Protein AF-A0AAE1KYS2-F1 (afdb_monomer_lite)

InterPro domains:
  IPR001005 SANT/Myb domain [PS50090] (1-42)

pLDDT: mean 70.66, std 23.54, range [29.75, 98.25]

Structure (mmCIF, N/CA/C/O backbone):
data_AF-A0AAE1KYS2-F1
#
_entry.id   AF-A0AAE1KYS2-F1
#
loop_
_atom_site.group_PDB
_atom_site.id
_atom_site.type_symbol
_atom_site.label_atom_id
_atom_site.label_alt_id
_atom_site.label_comp_id
_atom_site.label_asym_id
_atom_site.label_entity_id
_atom_site.label_seq_id
_atom_site.pdbx_PDB_ins_code
_atom_site.Cartn_x
_atom_site.Cartn_y
_atom_site.Cartn_z
_atom_site.occupancy
_atom_site.B_iso_or_equiv
_atom_site.auth_seq_id
_atom_site.auth_comp_id
_atom_site.auth_asym_id
_atom_site.auth_atom_id
_atom_site.pdbx_PDB_model_num
ATOM 1 N N . MET A 1 1 ? 13.650 -32.455 13.745 1.00 35.66 1 MET A N 1
ATOM 2 C CA . MET A 1 1 ? 13.296 -31.699 14.965 1.00 35.66 1 MET A CA 1
ATOM 3 C C . MET A 1 1 ? 13.948 -30.326 14.878 1.00 35.66 1 MET A C 1
ATOM 5 O O . MET A 1 1 ? 15.124 -30.201 15.193 1.00 35.66 1 MET A O 1
ATOM 9 N N . GLY A 1 2 ? 13.242 -29.332 14.337 1.00 41.16 2 GLY A N 1
ATOM 10 C CA . GLY A 1 2 ? 13.738 -27.956 14.265 1.00 41.16 2 GLY A CA 1
ATOM 11 C C . GLY A 1 2 ? 13.349 -27.221 15.540 1.00 41.16 2 GLY A C 1
ATOM 12 O O . GLY A 1 2 ? 12.172 -26.948 15.737 1.00 41.16 2 GLY A O 1
ATOM 13 N N . ARG A 1 3 ? 14.314 -26.947 16.422 1.00 45.22 3 ARG A N 1
ATOM 14 C CA . ARG A 1 3 ? 14.103 -26.034 17.551 1.00 45.22 3 ARG A CA 1
ATOM 15 C C . ARG A 1 3 ? 14.090 -24.616 16.984 1.00 45.22 3 ARG A C 1
ATOM 17 O O . ARG A 1 3 ? 15.092 -24.173 16.429 1.00 45.22 3 ARG A O 1
ATOM 24 N N . SER A 1 4 ? 12.945 -23.951 17.063 1.00 48.16 4 SER A N 1
ATOM 25 C CA . SER A 1 4 ? 12.766 -22.543 16.715 1.00 48.16 4 SER A CA 1
ATOM 26 C C . SER A 1 4 ? 13.748 -21.679 17.509 1.00 48.16 4 SER A C 1
ATOM 28 O O . SER A 1 4 ? 13.846 -21.794 18.729 1.00 48.16 4 SER A O 1
ATOM 30 N N . ASN A 1 5 ? 14.511 -20.852 16.796 1.00 44.19 5 ASN A N 1
ATOM 31 C CA . ASN A 1 5 ? 15.529 -19.972 17.355 1.00 44.19 5 ASN A CA 1
ATOM 32 C C . ASN A 1 5 ? 14.881 -18.947 18.319 1.00 44.19 5 ASN A C 1
ATOM 34 O O . ASN A 1 5 ? 14.066 -18.145 17.857 1.00 44.19 5 ASN A O 1
ATOM 38 N N . PRO A 1 6 ? 15.224 -18.919 19.623 1.00 55.06 6 PRO A N 1
ATOM 39 C CA . PRO A 1 6 ? 14.647 -17.972 20.585 1.00 55.06 6 PRO A CA 1
ATOM 40 C C . PRO A 1 6 ? 15.043 -16.508 20.321 1.00 55.06 6 PRO A C 1
ATOM 42 O O . PRO A 1 6 ? 14.445 -15.601 20.895 1.00 55.06 6 PRO A O 1
ATOM 45 N N . GLN A 1 7 ? 16.015 -16.254 19.436 1.00 54.06 7 GLN A N 1
ATOM 46 C CA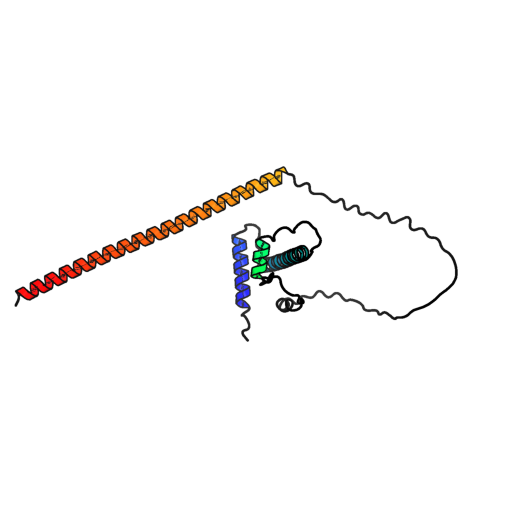 . GLN A 1 7 ? 16.430 -14.894 19.069 1.00 54.06 7 GLN A CA 1
ATOM 47 C C . GLN A 1 7 ? 15.343 -14.136 18.286 1.00 54.06 7 GLN A C 1
ATOM 49 O O . GLN A 1 7 ? 15.101 -12.967 18.564 1.00 54.06 7 GLN A O 1
ATOM 54 N N . GLY A 1 8 ? 14.608 -14.809 17.391 1.00 59.62 8 GLY A N 1
ATOM 55 C CA . GLY A 1 8 ? 13.613 -14.141 16.539 1.00 59.62 8 GLY A CA 1
ATOM 56 C C . GLY A 1 8 ? 12.356 -13.675 17.283 1.00 59.62 8 GLY A C 1
ATOM 57 O O . GLY A 1 8 ? 11.714 -12.709 16.880 1.00 59.62 8 GLY A O 1
ATOM 58 N N . GLN A 1 9 ? 12.006 -14.332 18.395 1.00 65.81 9 GLN A N 1
ATOM 59 C CA . GLN A 1 9 ? 10.864 -13.918 19.216 1.00 65.81 9 GLN A CA 1
ATOM 60 C C . GLN A 1 9 ? 11.178 -12.645 20.009 1.00 65.81 9 GLN A C 1
ATOM 62 O O . GLN A 1 9 ? 10.329 -11.761 20.090 1.00 65.81 9 GLN A O 1
ATOM 67 N N . GLY A 1 10 ? 12.392 -12.528 20.562 1.00 75.12 10 GLY A N 1
ATOM 68 C CA . GLY A 1 10 ? 12.834 -11.324 21.271 1.00 75.12 10 GLY A CA 1
ATOM 69 C C . GLY A 1 10 ? 12.846 -10.093 20.364 1.00 75.12 10 GLY A C 1
ATOM 70 O O . GLY A 1 10 ? 12.242 -9.079 20.704 1.00 75.12 10 GLY A O 1
ATOM 71 N N . GLU A 1 11 ? 13.432 -10.226 19.172 1.00 80.00 11 GLU A N 1
ATOM 72 C CA . GLU A 1 11 ? 13.510 -9.156 18.167 1.00 80.00 11 GLU A CA 1
ATOM 73 C C . GLU A 1 11 ? 12.120 -8.674 17.714 1.00 80.00 11 GLU A C 1
ATOM 75 O O . GLU A 1 11 ? 11.877 -7.471 17.594 1.00 80.00 11 GLU A O 1
ATOM 80 N N . ALA A 1 12 ? 11.163 -9.591 17.527 1.00 84.88 12 ALA A N 1
ATOM 81 C CA . ALA A 1 12 ? 9.790 -9.234 17.175 1.00 84.88 12 ALA A CA 1
ATOM 82 C C . ALA A 1 12 ? 9.094 -8.427 18.286 1.00 84.88 12 ALA A C 1
ATOM 84 O O . ALA A 1 12 ? 8.420 -7.433 18.009 1.00 84.88 12 ALA A O 1
ATOM 85 N N . TRP A 1 13 ? 9.278 -8.817 19.551 1.00 86.56 13 TRP A N 1
ATOM 86 C CA . TRP A 1 13 ? 8.717 -8.078 20.682 1.00 86.56 13 TRP A CA 1
ATOM 87 C C . TRP A 1 13 ? 9.347 -6.694 20.856 1.00 86.56 13 TRP A C 1
ATOM 89 O O . TRP A 1 13 ? 8.639 -5.743 21.190 1.00 86.56 13 TRP A O 1
ATOM 99 N N . GLU A 1 14 ? 10.651 -6.564 20.614 1.00 86.50 14 GLU A N 1
ATOM 100 C CA . GLU A 1 14 ? 11.356 -5.278 20.625 1.00 86.50 14 GLU A CA 1
ATOM 101 C C . GLU A 1 14 ? 10.855 -4.344 19.522 1.00 86.50 14 GLU A C 1
ATOM 103 O O . GLU A 1 14 ? 10.615 -3.160 19.779 1.00 86.50 14 GLU A O 1
ATOM 108 N N . HIS A 1 15 ? 10.610 -4.879 18.324 1.00 86.19 15 HIS A N 1
ATOM 109 C CA . HIS A 1 15 ? 10.005 -4.125 17.231 1.00 86.19 15 HIS A CA 1
ATOM 110 C C . HIS A 1 15 ? 8.592 -3.641 17.594 1.00 86.19 15 HIS A C 1
ATOM 112 O O . HIS A 1 15 ? 8.275 -2.466 17.416 1.00 86.19 15 HIS A O 1
ATOM 118 N N . ILE A 1 16 ? 7.756 -4.512 18.172 1.00 86.81 16 ILE A N 1
ATOM 119 C CA . ILE A 1 16 ? 6.400 -4.150 18.621 1.00 86.81 16 ILE A CA 1
ATOM 120 C C . ILE A 1 16 ? 6.451 -3.066 19.704 1.00 86.81 16 ILE A C 1
ATOM 122 O O . ILE A 1 16 ? 5.725 -2.077 19.618 1.00 86.81 16 ILE A O 1
ATOM 126 N N . ALA A 1 17 ? 7.314 -3.221 20.711 1.00 85.81 17 ALA A N 1
ATOM 127 C CA . ALA A 1 17 ? 7.453 -2.244 21.787 1.00 85.81 17 ALA A CA 1
ATOM 128 C C . ALA A 1 17 ? 7.932 -0.879 21.263 1.00 85.81 17 ALA A C 1
ATOM 130 O O . ALA A 1 17 ? 7.402 0.152 21.679 1.00 85.81 17 ALA A O 1
ATOM 131 N N . SER A 1 18 ? 8.874 -0.872 20.315 1.00 84.94 18 SER A N 1
ATOM 132 C CA . SER A 1 18 ? 9.370 0.352 19.672 1.00 84.94 18 SER A CA 1
ATOM 133 C C . SER A 1 18 ? 8.274 1.045 18.864 1.00 84.94 18 SER A C 1
ATOM 135 O O . SER A 1 18 ? 8.030 2.234 19.049 1.00 84.94 18 SER A O 1
ATOM 137 N N . HIS A 1 19 ? 7.535 0.291 18.050 1.00 85.25 19 HIS A N 1
ATOM 138 C CA . HIS A 1 19 ? 6.438 0.836 17.253 1.00 85.25 19 HIS A CA 1
ATOM 139 C C . HIS A 1 19 ? 5.304 1.404 18.123 1.00 85.25 19 HIS A C 1
ATOM 141 O O . HIS A 1 19 ? 4.758 2.471 17.839 1.00 85.25 19 HIS A O 1
ATOM 147 N N . LEU A 1 20 ? 4.966 0.723 19.223 1.00 83.31 20 LEU A N 1
ATOM 148 C CA . LEU A 1 20 ? 3.984 1.212 20.193 1.00 83.31 20 LEU A CA 1
ATOM 149 C C . LEU A 1 20 ? 4.465 2.471 20.916 1.00 83.31 20 LEU A C 1
ATOM 151 O O . LEU A 1 20 ? 3.650 3.327 21.246 1.00 83.31 20 LEU A O 1
ATOM 155 N N . HIS A 1 21 ? 5.765 2.595 21.168 1.00 82.06 21 HIS A N 1
ATOM 156 C CA . HIS A 1 21 ? 6.322 3.802 21.761 1.00 82.06 21 HIS A CA 1
ATOM 157 C C . HIS A 1 21 ? 6.254 5.001 20.806 1.00 82.06 21 HIS A C 1
ATOM 159 O O . HIS A 1 21 ? 5.929 6.101 21.237 1.00 82.06 21 HIS A O 1
ATOM 165 N N . GLU A 1 22 ? 6.515 4.793 19.515 1.00 79.75 22 GLU A N 1
ATOM 166 C CA . GLU A 1 22 ? 6.378 5.842 18.495 1.00 79.75 22 GLU A CA 1
ATOM 167 C C . GLU A 1 22 ? 4.916 6.257 18.286 1.00 79.75 22 GLU A C 1
ATOM 169 O O . GLU A 1 22 ? 4.622 7.438 18.109 1.00 79.75 22 GLU A O 1
ATOM 174 N N . SER A 1 23 ? 3.996 5.291 18.334 1.00 78.62 23 SER A N 1
ATOM 175 C CA . SER A 1 23 ? 2.572 5.516 18.058 1.00 78.62 23 SER A CA 1
ATOM 176 C C . SER A 1 23 ? 1.808 6.143 19.229 1.00 78.62 23 SER A C 1
ATOM 178 O O . SER A 1 23 ? 0.739 6.715 19.024 1.00 78.62 23 SER A O 1
ATOM 180 N N . TYR A 1 24 ? 2.322 6.041 20.459 1.00 74.62 24 TYR A N 1
ATOM 181 C CA . TYR A 1 24 ? 1.658 6.546 21.660 1.00 74.62 24 TYR A CA 1
ATOM 182 C C . TYR A 1 24 ? 2.632 7.362 22.514 1.00 74.62 24 TYR A C 1
ATOM 184 O O . TYR A 1 24 ? 3.607 6.837 23.043 1.00 74.62 24 TYR A O 1
ATOM 192 N N . SER A 1 25 ? 2.318 8.641 22.735 1.00 64.69 25 SER A N 1
ATOM 193 C CA . SER A 1 25 ? 3.120 9.550 23.571 1.00 64.69 25 SER A CA 1
ATOM 194 C C . SER A 1 25 ? 3.106 9.209 25.071 1.00 64.69 25 SER A C 1
ATOM 196 O O . SER A 1 25 ? 3.862 9.798 25.845 1.00 64.69 25 SER A O 1
ATOM 198 N N . ASP A 1 26 ? 2.257 8.269 25.494 1.00 60.28 26 ASP A N 1
ATOM 199 C CA . ASP A 1 26 ? 2.066 7.881 26.892 1.00 60.28 26 ASP A CA 1
ATOM 200 C C . ASP A 1 26 ? 3.065 6.807 27.339 1.00 60.28 26 ASP A C 1
ATOM 202 O O . ASP A 1 26 ? 2.799 5.602 27.300 1.00 60.28 26 ASP A O 1
ATOM 206 N N . GLY A 1 27 ? 4.206 7.283 27.840 1.00 63.31 27 GLY A N 1
ATOM 207 C CA . GLY A 1 27 ? 5.154 6.506 28.638 1.00 63.31 27 GLY A CA 1
ATOM 208 C C . GLY A 1 27 ? 5.981 5.476 27.858 1.00 63.31 27 GLY A C 1
ATOM 209 O O . GLY A 1 27 ? 5.600 4.955 26.813 1.00 63.31 27 GLY A O 1
ATOM 210 N N . LYS A 1 28 ? 7.168 5.153 28.384 1.00 70.44 28 LYS A N 1
ATOM 211 C CA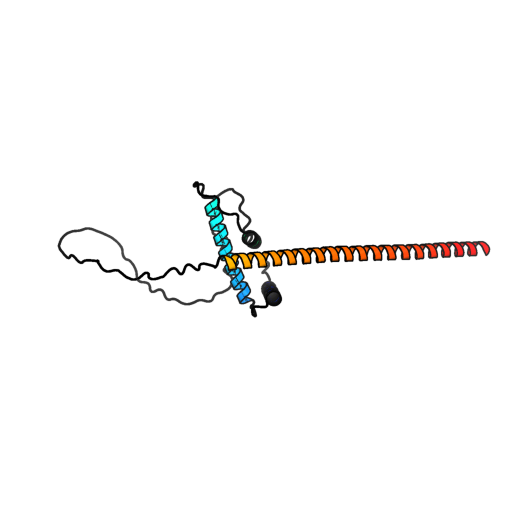 . LYS A 1 28 ? 8.009 4.087 27.821 1.00 70.44 28 LYS A CA 1
ATOM 212 C C . LYS A 1 28 ? 7.395 2.729 28.162 1.00 70.44 28 LYS A C 1
ATOM 214 O O . LYS A 1 28 ? 7.559 2.252 29.282 1.00 70.44 28 LYS A O 1
ATOM 219 N N . ARG A 1 29 ? 6.698 2.110 27.208 1.00 80.00 29 ARG A N 1
ATOM 220 C CA . ARG A 1 29 ? 6.224 0.724 27.329 1.00 80.00 29 ARG A CA 1
ATOM 221 C C . ARG A 1 29 ? 7.393 -0.222 27.095 1.00 80.00 29 ARG A C 1
ATOM 223 O O . ARG A 1 29 ? 8.063 -0.135 26.070 1.00 80.00 29 ARG A O 1
ATOM 230 N N . THR A 1 30 ? 7.658 -1.112 28.045 1.00 85.88 30 THR A N 1
ATOM 231 C CA . THR A 1 30 ? 8.707 -2.121 27.876 1.00 85.88 30 THR A CA 1
ATOM 232 C C . THR A 1 30 ? 8.166 -3.349 27.143 1.00 85.88 30 THR A C 1
ATOM 234 O O . THR A 1 30 ? 6.957 -3.591 27.096 1.00 85.88 30 THR A O 1
ATOM 237 N N . VAL A 1 31 ? 9.066 -4.178 26.606 1.00 85.44 31 VAL A N 1
ATOM 238 C CA . VAL A 1 31 ? 8.718 -5.482 26.012 1.00 85.44 31 VAL A CA 1
ATOM 239 C C . VAL A 1 31 ? 7.892 -6.341 26.977 1.00 85.44 31 VAL A C 1
ATOM 241 O O . VAL A 1 31 ? 6.901 -6.949 26.575 1.00 85.44 31 VAL A O 1
ATOM 244 N N . LYS A 1 32 ? 8.244 -6.335 28.270 1.00 85.88 32 LYS A N 1
ATOM 245 C CA . LYS A 1 32 ? 7.519 -7.084 29.306 1.00 85.88 32 LYS A CA 1
ATOM 246 C C . LYS A 1 32 ? 6.078 -6.607 29.463 1.00 85.88 32 LYS A C 1
ATOM 248 O O . LYS A 1 32 ? 5.179 -7.428 29.628 1.00 85.88 32 LYS A O 1
ATOM 253 N N . ASP A 1 33 ? 5.846 -5.300 29.375 1.00 85.06 33 ASP A N 1
ATOM 254 C CA . ASP A 1 33 ? 4.497 -4.735 29.456 1.00 85.06 33 ASP A CA 1
ATOM 255 C C . ASP A 1 33 ? 3.658 -5.138 28.241 1.00 85.06 33 ASP A C 1
ATOM 257 O O . ASP A 1 33 ? 2.485 -5.486 28.386 1.00 85.06 33 ASP A O 1
ATOM 261 N N . CYS A 1 34 ? 4.272 -5.158 27.054 1.00 86.00 34 CYS A N 1
ATOM 262 C CA . CYS A 1 34 ? 3.621 -5.589 25.819 1.00 86.00 34 CYS A CA 1
ATOM 263 C C . CYS A 1 34 ? 3.221 -7.068 25.888 1.00 86.00 34 CYS A C 1
ATOM 265 O O . CYS A 1 34 ? 2.072 -7.407 25.607 1.00 86.00 34 CYS A O 1
ATOM 267 N N . GLN A 1 35 ? 4.128 -7.934 26.347 1.00 88.44 35 GLN A N 1
ATOM 268 C CA . GLN A 1 35 ? 3.854 -9.360 26.538 1.00 88.44 35 GLN A CA 1
ATOM 269 C C . GLN A 1 35 ? 2.744 -9.596 27.566 1.00 88.44 35 GLN A C 1
ATOM 271 O O . GLN A 1 35 ? 1.801 -10.342 27.304 1.00 88.44 35 GLN A O 1
ATOM 276 N N . LYS A 1 36 ? 2.807 -8.918 28.717 1.00 89.38 36 LYS A N 1
ATOM 277 C CA . LYS A 1 36 ? 1.774 -9.019 29.754 1.00 89.38 36 LYS A CA 1
ATOM 278 C C . LYS A 1 36 ? 0.413 -8.563 29.234 1.00 89.38 36 LYS A C 1
ATOM 280 O O . LYS A 1 36 ? -0.599 -9.211 29.490 1.00 89.38 36 LYS A O 1
ATOM 285 N N . ARG A 1 37 ? 0.377 -7.458 28.484 1.00 89.62 37 ARG A N 1
ATOM 286 C CA . ARG A 1 37 ? -0.865 -6.949 27.898 1.00 89.62 37 ARG A CA 1
ATOM 287 C C . ARG A 1 37 ? -1.430 -7.917 26.867 1.00 89.62 37 ARG A C 1
ATOM 289 O O . ARG A 1 37 ? -2.634 -8.152 26.884 1.00 89.62 37 ARG A O 1
ATOM 296 N N . TRP A 1 38 ? -0.577 -8.497 26.027 1.00 90.88 38 TRP A N 1
ATOM 297 C CA . TRP A 1 38 ? -0.976 -9.528 25.074 1.00 90.88 38 TRP A CA 1
ATOM 298 C C . TRP A 1 38 ? -1.604 -10.734 25.780 1.00 90.88 38 TRP A C 1
ATOM 300 O O . TRP A 1 38 ? -2.702 -11.141 25.415 1.00 90.88 38 TRP A O 1
ATOM 310 N N . GLN A 1 39 ? -0.999 -11.223 26.865 1.00 87.94 39 GLN A N 1
ATOM 311 C CA . GLN A 1 39 ? -1.568 -12.312 27.670 1.00 87.94 39 GLN A CA 1
ATOM 312 C C . GLN A 1 39 ? -2.946 -11.968 28.254 1.00 87.94 39 GLN A C 1
ATOM 314 O O . GLN A 1 39 ? -3.848 -12.810 28.248 1.00 87.94 39 GLN A O 1
ATOM 319 N N . SER A 1 40 ? -3.140 -10.736 28.736 1.00 89.12 40 SER A N 1
ATOM 320 C CA . SER A 1 40 ? -4.459 -10.276 29.190 1.00 89.12 40 SER A CA 1
ATOM 321 C C . SER A 1 40 ? -5.476 -10.265 28.047 1.00 89.12 40 SER A C 1
ATOM 323 O O . SER A 1 40 ? -6.561 -10.815 28.203 1.00 89.12 40 SER A O 1
ATOM 325 N N . VAL A 1 41 ? -5.113 -9.720 26.880 1.00 88.62 41 VAL A N 1
ATOM 326 C CA . VAL A 1 41 ? -5.987 -9.684 25.693 1.00 88.62 41 VAL A CA 1
ATOM 327 C C . VAL A 1 41 ? -6.374 -11.093 25.250 1.00 88.62 41 VAL A C 1
ATOM 329 O O . VAL A 1 41 ? -7.554 -11.354 25.024 1.00 88.62 41 VAL A O 1
ATOM 332 N N . GLN A 1 42 ? -5.418 -12.023 25.193 1.00 87.25 42 GLN A N 1
ATOM 333 C CA . GLN A 1 42 ? -5.690 -13.426 24.879 1.00 87.25 42 GLN A CA 1
ATOM 334 C C . GLN A 1 42 ? -6.673 -14.045 25.883 1.00 87.25 42 GLN A C 1
ATOM 336 O O . GLN A 1 42 ? -7.622 -14.717 25.484 1.00 87.25 42 GLN A O 1
ATOM 341 N N . SER A 1 43 ? -6.455 -13.826 27.182 1.00 85.19 43 SER A N 1
ATOM 342 C CA . SER A 1 43 ? -7.283 -14.408 28.248 1.00 85.19 43 SER A CA 1
ATOM 343 C C . SER A 1 43 ? -8.715 -13.874 28.210 1.00 85.19 43 SER A C 1
ATOM 345 O O . SER A 1 43 ? -9.670 -14.652 28.245 1.00 85.19 43 SER A O 1
ATOM 347 N N . ASP A 1 44 ? -8.863 -12.559 28.066 1.00 85.12 44 ASP A N 1
ATOM 348 C CA . ASP A 1 44 ? -10.164 -11.901 27.997 1.00 85.12 44 ASP A CA 1
ATOM 349 C C . ASP A 1 44 ? -10.938 -12.331 26.745 1.00 85.12 44 ASP A C 1
ATOM 351 O O . ASP A 1 44 ? -12.128 -12.644 26.823 1.00 85.12 44 ASP A O 1
ATOM 355 N N . THR A 1 45 ? -10.253 -12.416 25.601 1.00 85.19 45 THR A N 1
ATOM 356 C CA . THR A 1 45 ? -10.848 -12.858 24.332 1.00 85.19 45 THR A CA 1
ATOM 357 C C . THR A 1 45 ? -11.317 -14.306 24.422 1.00 85.19 45 THR A C 1
ATOM 359 O O . THR A 1 45 ? -12.459 -14.613 24.086 1.00 85.19 45 THR A O 1
ATOM 362 N N . LYS A 1 46 ? -10.488 -15.208 24.965 1.00 85.56 46 LYS A N 1
ATOM 363 C CA . LYS A 1 46 ? -10.878 -16.609 25.198 1.00 85.56 46 LYS A CA 1
ATOM 364 C C . LYS A 1 46 ? -12.122 -16.710 26.080 1.00 85.56 46 LYS A C 1
ATOM 366 O O . LYS A 1 46 ? -13.016 -17.500 25.781 1.00 85.56 46 LYS A O 1
ATOM 371 N N . ALA A 1 47 ? -12.211 -15.896 27.133 1.00 82.56 47 ALA A N 1
ATOM 372 C CA . ALA A 1 47 ? -13.382 -15.860 28.004 1.00 82.56 47 ALA A CA 1
ATOM 373 C C . ALA A 1 47 ? -14.638 -15.346 27.276 1.00 82.56 47 ALA A C 1
ATOM 375 O O . ALA A 1 47 ? -15.722 -15.905 27.464 1.00 82.56 47 ALA A O 1
ATOM 376 N N . ARG A 1 48 ? -14.512 -14.316 26.426 1.00 83.44 48 ARG A N 1
ATOM 377 C CA . ARG A 1 48 ? -15.620 -13.806 25.597 1.00 83.44 48 ARG A CA 1
ATOM 378 C C . ARG A 1 48 ? -16.092 -14.842 24.579 1.00 83.44 48 ARG A C 1
ATOM 380 O O . ARG A 1 48 ? -17.286 -15.122 24.526 1.00 83.44 48 ARG A O 1
ATOM 387 N N . ILE A 1 49 ? -15.171 -15.495 23.873 1.00 83.31 49 ILE A N 1
ATOM 388 C CA . ILE A 1 49 ? -15.486 -16.576 22.928 1.00 83.31 49 ILE A CA 1
ATOM 389 C C . ILE A 1 49 ? -16.161 -17.750 23.642 1.00 83.31 49 ILE A C 1
ATOM 391 O O . ILE A 1 49 ? -17.144 -18.285 23.139 1.00 83.31 49 ILE A O 1
ATOM 395 N N . ALA A 1 50 ? -15.685 -18.150 24.824 1.00 81.38 50 ALA A N 1
ATOM 396 C CA . ALA A 1 50 ? -16.312 -19.222 25.596 1.00 81.38 50 ALA A CA 1
ATOM 397 C C . ALA A 1 50 ? -17.759 -18.876 25.988 1.00 81.38 50 ALA A C 1
ATOM 399 O O . ALA A 1 50 ? -18.654 -19.705 25.819 1.00 81.38 50 ALA A O 1
ATOM 400 N N . LYS A 1 51 ? -18.006 -17.638 26.440 1.00 80.12 51 LYS A N 1
ATOM 401 C CA . LYS A 1 51 ? -19.361 -17.139 26.730 1.00 80.12 51 LYS A CA 1
ATOM 402 C C . LYS A 1 51 ? -20.239 -17.116 25.482 1.00 80.12 51 LYS A C 1
ATOM 404 O O . LYS A 1 51 ? -21.379 -17.564 25.549 1.00 80.12 51 LYS A O 1
ATOM 409 N N . TYR A 1 52 ? -19.705 -16.651 24.353 1.00 80.75 52 TYR A N 1
ATOM 410 C CA . TYR A 1 52 ? -20.406 -16.657 23.071 1.00 80.75 52 TYR A CA 1
ATOM 411 C C . TYR A 1 52 ? -20.779 -18.087 22.653 1.00 80.75 52 TYR A C 1
ATOM 413 O O . TYR A 1 52 ? -21.948 -18.374 22.408 1.00 80.75 52 TYR A O 1
ATOM 421 N N . LYS A 1 53 ? -19.827 -19.030 22.690 1.00 78.75 53 LYS A N 1
ATOM 422 C CA . LYS A 1 53 ? -20.070 -20.454 22.400 1.00 78.75 53 LYS A CA 1
ATOM 423 C C . LYS A 1 53 ? -21.123 -21.059 23.332 1.00 78.75 53 LYS A C 1
ATOM 425 O O . LYS A 1 53 ? -21.982 -21.808 22.874 1.00 78.75 53 LYS A O 1
ATOM 430 N N . GLN A 1 54 ? 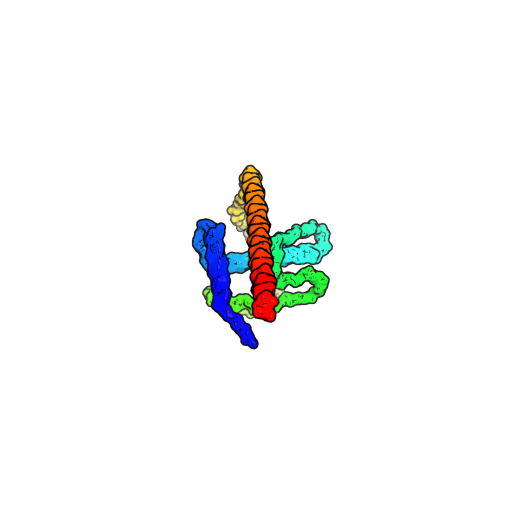-21.086 -20.731 24.623 1.00 75.56 54 GLN A N 1
ATOM 431 C CA . GLN A 1 54 ? -22.082 -21.185 25.594 1.00 75.56 54 GLN A CA 1
ATOM 432 C C . GLN A 1 54 ? -23.474 -20.612 25.294 1.00 75.56 54 GLN A C 1
ATOM 434 O O . GLN A 1 54 ? -24.456 -21.348 25.364 1.00 75.56 54 GLN A O 1
ATOM 439 N N . ALA A 1 55 ? -23.561 -19.330 24.932 1.00 72.69 55 ALA A N 1
ATOM 440 C CA . ALA A 1 55 ? -24.818 -18.679 24.579 1.00 72.69 55 ALA A CA 1
ATOM 441 C C . ALA A 1 55 ? -25.415 -19.250 23.283 1.00 72.69 55 ALA A C 1
ATOM 443 O O . ALA A 1 55 ? -26.609 -19.521 23.238 1.00 72.69 55 ALA A O 1
ATOM 444 N N . VAL A 1 56 ? -24.587 -19.508 22.265 1.00 72.19 56 VAL A N 1
ATOM 445 C CA . VAL A 1 56 ? -25.012 -20.133 21.000 1.00 72.19 56 VAL A CA 1
ATOM 446 C C . VAL A 1 56 ? -25.446 -21.589 21.204 1.00 72.19 56 VAL A C 1
ATOM 448 O O . VAL A 1 56 ? -26.429 -22.030 20.616 1.00 72.19 56 VAL A O 1
ATOM 451 N N . LYS A 1 57 ? -24.745 -22.347 22.059 1.00 71.81 57 LYS A N 1
ATOM 452 C CA . LYS A 1 57 ? -25.089 -23.746 22.372 1.00 71.81 57 LYS A CA 1
ATOM 453 C C . LYS A 1 57 ? -26.326 -23.868 23.273 1.00 71.81 57 LYS A C 1
ATOM 455 O O . LYS A 1 57 ? -26.959 -24.923 23.307 1.00 71.81 57 LYS A O 1
ATOM 460 N N . GLY A 1 58 ? -26.682 -22.815 24.005 1.00 67.75 58 GLY A N 1
ATOM 461 C CA . GLY A 1 58 ? -27.882 -22.766 24.830 1.00 67.75 58 GLY A CA 1
ATOM 462 C C . GLY A 1 58 ? -29.145 -22.622 23.983 1.00 67.75 58 GLY A C 1
ATOM 463 O O . GLY A 1 58 ? -29.616 -21.517 23.754 1.00 67.75 58 GLY A O 1
ATOM 464 N N . THR A 1 59 ? -29.768 -23.731 23.583 1.00 66.12 59 THR A N 1
ATOM 465 C CA . THR A 1 59 ? -31.060 -23.763 22.858 1.00 66.12 59 THR A CA 1
ATOM 466 C C . THR A 1 59 ? -32.274 -23.374 23.721 1.00 66.12 59 THR A C 1
ATOM 468 O O . THR A 1 59 ? -33.401 -23.789 23.457 1.00 66.12 59 THR A O 1
ATOM 471 N N . GLY A 1 60 ? -32.070 -22.607 24.791 1.00 59.09 60 GLY A N 1
ATOM 472 C CA . GLY A 1 60 ? -33.090 -22.280 25.780 1.00 59.09 60 GLY A CA 1
ATOM 473 C C . GLY A 1 60 ? -33.641 -20.872 25.611 1.00 59.09 60 GLY A C 1
ATOM 474 O O . GLY A 1 60 ? -33.359 -20.050 26.466 1.00 59.09 60 GLY A O 1
ATOM 475 N N . GLY A 1 61 ? -34.386 -20.597 24.531 1.00 61.56 61 GLY A N 1
ATOM 476 C CA . GLY A 1 61 ? -35.341 -19.475 24.382 1.00 61.56 61 GLY A CA 1
ATOM 477 C C . GLY A 1 61 ? -34.903 -18.045 24.753 1.00 61.56 61 GLY A C 1
ATOM 478 O O . GLY A 1 61 ? -35.750 -17.156 24.807 1.00 61.56 61 GLY A O 1
ATOM 479 N N . GLY A 1 62 ? -33.627 -17.817 25.050 1.00 62.19 62 GLY A N 1
ATOM 480 C CA . GLY A 1 62 ? -33.086 -16.535 25.473 1.00 62.19 62 GLY A CA 1
ATOM 481 C C . GLY A 1 62 ? -32.817 -15.612 24.286 1.00 62.19 62 GLY A C 1
ATOM 482 O O . GLY A 1 62 ? -32.768 -16.068 23.141 1.00 62.19 62 GLY A O 1
ATOM 483 N N . PRO A 1 63 ? -32.640 -14.305 24.539 1.00 60.56 63 PRO A N 1
ATOM 484 C CA . PRO A 1 63 ? -32.261 -13.363 23.495 1.00 60.56 63 PRO A CA 1
ATOM 485 C C . PRO A 1 63 ? -30.937 -13.790 22.847 1.00 60.56 63 PRO A C 1
ATOM 487 O O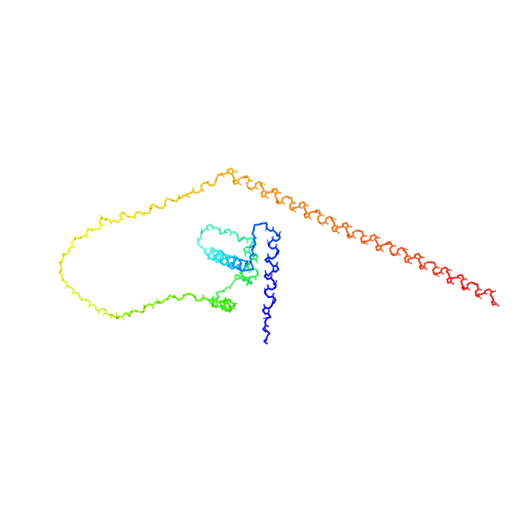 . PRO A 1 63 ? -30.022 -14.252 23.531 1.00 60.56 63 PRO A O 1
ATOM 490 N N . ALA A 1 64 ? -30.852 -13.642 21.522 1.00 61.47 64 ALA A N 1
ATOM 491 C CA . ALA A 1 64 ? -29.653 -13.965 20.757 1.00 61.47 64 ALA A CA 1
ATOM 492 C C . ALA A 1 64 ? -28.431 -13.227 21.329 1.00 61.47 64 ALA A C 1
ATOM 494 O O . ALA A 1 64 ? -28.509 -12.039 21.653 1.00 61.47 64 ALA A O 1
ATOM 495 N N . SER A 1 65 ? -27.308 -13.938 21.468 1.00 63.91 65 SER A N 1
ATOM 496 C CA . SER A 1 65 ? -26.059 -13.327 21.924 1.00 63.91 65 SER A CA 1
ATOM 497 C C . SER A 1 65 ? -25.585 -12.290 20.898 1.00 63.91 65 SER A C 1
ATOM 499 O O . SER A 1 65 ? -25.699 -12.561 19.697 1.00 63.91 65 SER A O 1
ATOM 501 N N . PRO A 1 66 ? -25.059 -11.127 21.329 1.00 66.81 66 PRO A N 1
ATOM 502 C CA . PRO A 1 66 ? -24.427 -10.178 20.421 1.00 66.81 66 PRO A CA 1
ATOM 503 C C . PRO A 1 66 ? -23.337 -10.863 19.581 1.00 66.81 66 PRO A C 1
ATOM 505 O O . PRO A 1 66 ? -22.697 -11.799 20.075 1.00 66.81 66 PRO A O 1
ATOM 508 N N . PRO A 1 67 ? -23.121 -10.423 18.328 1.00 70.81 67 PRO A N 1
ATOM 509 C CA . PRO A 1 67 ? -22.009 -10.913 17.521 1.00 70.81 67 PRO A CA 1
ATOM 510 C C . PRO A 1 67 ? -20.674 -10.660 18.237 1.00 70.81 67 PRO A C 1
ATOM 512 O O . PRO A 1 67 ? -20.562 -9.735 19.048 1.00 70.81 67 PRO A O 1
ATOM 515 N N . LEU A 1 68 ? -19.687 -11.517 17.964 1.00 75.44 68 LEU A N 1
ATOM 516 C CA . LEU A 1 68 ? -18.332 -11.348 18.480 1.00 75.44 68 LEU A CA 1
ATOM 517 C C . LEU A 1 68 ? -17.748 -10.027 17.943 1.00 75.44 68 LEU A C 1
ATOM 519 O O . LEU A 1 68 ? -18.085 -9.607 16.838 1.00 75.44 68 LEU A O 1
ATOM 523 N N . ASP A 1 69 ? -16.915 -9.355 18.735 1.00 81.19 69 ASP A N 1
ATOM 524 C CA . ASP A 1 69 ? -16.256 -8.117 18.305 1.00 81.19 69 ASP A CA 1
ATOM 525 C C . ASP A 1 69 ? -15.174 -8.420 17.251 1.00 81.19 69 ASP A C 1
ATOM 527 O O . ASP A 1 69 ? -14.517 -9.459 17.324 1.00 81.19 69 ASP A O 1
ATOM 531 N N . GLU A 1 70 ? -14.930 -7.506 16.307 1.00 82.81 70 GLU A N 1
ATOM 532 C CA . GLU A 1 70 ? -13.945 -7.698 15.222 1.00 82.81 70 GLU A CA 1
ATOM 533 C C . GLU A 1 70 ? -12.533 -7.958 15.781 1.00 82.81 70 GLU A C 1
ATOM 535 O O . GLU A 1 70 ? -11.754 -8.746 15.241 1.00 82.81 70 GLU A O 1
ATOM 540 N N . LEU A 1 71 ? -12.211 -7.327 16.916 1.00 81.56 71 LEU A N 1
ATOM 541 C CA . LEU A 1 71 ? -10.953 -7.545 17.628 1.00 81.56 71 LEU A CA 1
ATOM 542 C C . LEU A 1 71 ? -10.851 -8.965 18.201 1.00 81.56 71 LEU A C 1
ATOM 544 O O . LEU A 1 71 ? -9.767 -9.550 18.207 1.00 81.56 71 LEU A O 1
ATOM 548 N N . ASP A 1 72 ? -11.962 -9.516 18.685 1.00 81.75 72 ASP A N 1
ATOM 549 C CA . ASP A 1 72 ? -12.001 -10.865 19.242 1.00 81.75 72 ASP A CA 1
ATOM 550 C C . ASP A 1 72 ? -11.849 -11.920 18.146 1.00 81.75 72 ASP A C 1
ATOM 552 O O . ASP A 1 72 ? -11.176 -12.926 18.366 1.00 81.75 72 ASP A O 1
ATOM 556 N N . GLU A 1 73 ? -12.429 -11.678 16.966 1.00 83.81 73 GLU A N 1
ATOM 557 C CA . GLU A 1 73 ? -12.266 -12.534 15.787 1.00 83.81 73 GLU A CA 1
ATOM 558 C C . GLU A 1 73 ? -10.813 -12.538 15.303 1.00 83.81 73 GLU A C 1
ATOM 560 O O . GLU A 1 73 ? -10.232 -13.603 15.100 1.00 83.81 73 GLU A O 1
ATOM 565 N N . LEU A 1 74 ? -10.183 -11.363 15.213 1.00 84.88 74 LEU A N 1
ATOM 566 C CA . LEU A 1 74 ? -8.774 -11.246 14.835 1.00 84.88 74 LEU A CA 1
ATOM 567 C C . LEU A 1 74 ? -7.850 -11.949 15.836 1.00 84.88 74 LEU A C 1
ATOM 569 O O . LEU A 1 74 ? -6.914 -12.648 15.454 1.00 84.88 74 LEU A O 1
ATOM 573 N N . VAL A 1 75 ? -8.090 -11.770 17.137 1.00 85.00 75 VAL A N 1
ATOM 574 C CA . VAL A 1 75 ? -7.300 -12.456 18.166 1.00 85.00 75 VAL A CA 1
ATOM 575 C C . VAL A 1 75 ? -7.554 -13.963 18.119 1.00 85.00 75 VAL A C 1
ATOM 577 O O . VAL A 1 75 ? -6.614 -14.723 18.317 1.00 85.00 75 VAL A O 1
ATOM 580 N N . ALA A 1 76 ? -8.773 -14.421 17.827 1.00 82.50 76 ALA A N 1
ATOM 581 C CA . ALA A 1 76 ? -9.062 -15.842 17.642 1.00 82.50 76 ALA A CA 1
ATOM 582 C C . ALA A 1 76 ? -8.262 -16.446 16.477 1.00 82.50 76 ALA A C 1
ATOM 584 O O . ALA A 1 76 ? -7.662 -17.504 16.657 1.00 82.50 76 ALA A O 1
ATOM 585 N N . ASP A 1 77 ? -8.208 -15.749 15.341 1.00 84.56 77 ASP A N 1
ATOM 586 C CA . ASP A 1 77 ? -7.452 -16.138 14.143 1.00 84.56 77 ASP A CA 1
ATOM 587 C C . ASP A 1 77 ? -5.942 -16.225 14.427 1.00 84.56 77 ASP A C 1
ATOM 589 O O . ASP A 1 77 ? -5.302 -17.246 14.186 1.00 84.56 77 ASP A O 1
ATOM 593 N N . ILE A 1 78 ? -5.372 -15.213 15.097 1.00 84.94 78 ILE A N 1
ATOM 594 C CA . ILE A 1 78 ? -3.957 -15.225 15.522 1.00 84.94 78 ILE A CA 1
ATOM 595 C C . ILE A 1 78 ? -3.642 -16.425 16.434 1.00 84.94 78 ILE A C 1
ATOM 597 O O . ILE A 1 78 ? -2.511 -16.916 16.461 1.00 84.94 78 ILE A O 1
ATOM 601 N N . LEU A 1 79 ? -4.622 -16.885 17.216 1.00 82.19 79 LEU A N 1
ATOM 602 C CA . LEU A 1 79 ? -4.472 -18.012 18.135 1.00 82.19 79 LEU A CA 1
ATOM 603 C C . LEU A 1 79 ? -4.807 -19.371 17.509 1.00 82.19 79 LEU A C 1
ATOM 605 O O . LEU A 1 79 ? -4.680 -20.374 18.215 1.00 82.19 79 LEU A O 1
ATOM 609 N N . GLY A 1 80 ? -5.228 -19.426 16.243 1.00 78.81 80 GLY A N 1
ATOM 610 C CA . GLY A 1 80 ? -5.654 -20.670 15.603 1.00 78.81 80 GLY A CA 1
ATOM 611 C C . GLY A 1 80 ? -6.932 -21.253 16.222 1.00 78.81 80 GLY A C 1
ATOM 612 O O . GLY A 1 80 ? -7.070 -22.471 16.344 1.00 78.81 80 GLY A O 1
ATOM 613 N N . MET A 1 81 ? -7.828 -20.403 16.741 1.00 74.00 81 MET A N 1
ATOM 614 C CA . MET A 1 81 ? -9.087 -20.818 17.384 1.00 74.00 81 MET A CA 1
ATOM 615 C C . MET A 1 81 ? 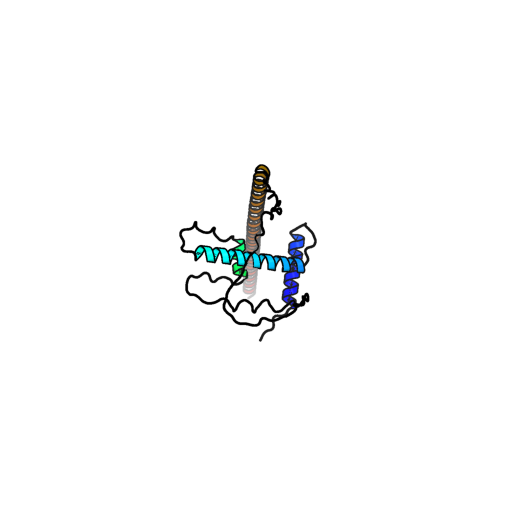-10.234 -21.057 16.386 1.00 74.00 81 MET A C 1
ATOM 617 O O . MET A 1 81 ? -11.370 -21.334 16.793 1.00 74.00 81 MET A O 1
ATOM 621 N N . ASP A 1 82 ? -9.932 -20.976 15.096 1.00 56.41 82 ASP A N 1
ATOM 622 C CA . ASP A 1 82 ? -10.744 -21.239 13.913 1.00 56.41 82 ASP A CA 1
ATOM 623 C C . ASP A 1 82 ? -11.097 -22.729 13.792 1.00 56.41 82 ASP A C 1
ATOM 625 O O . ASP A 1 82 ? -10.688 -23.452 12.898 1.00 56.41 82 ASP A O 1
ATOM 629 N N . ASN A 1 83 ? -11.929 -23.177 14.731 1.00 47.72 83 ASN A N 1
ATOM 630 C CA . ASN A 1 83 ? -12.889 -24.259 14.556 1.00 47.72 83 ASN A CA 1
ATOM 631 C C . ASN A 1 83 ? -14.146 -23.908 15.363 1.00 47.72 83 ASN A C 1
ATOM 633 O O . ASN A 1 83 ? -14.352 -24.322 16.509 1.00 47.72 83 ASN A O 1
ATOM 637 N N . VAL A 1 84 ? -14.998 -23.088 14.748 1.00 42.62 84 VAL A N 1
ATOM 638 C CA . VAL A 1 84 ? -16.442 -23.088 15.014 1.00 42.62 84 VAL A CA 1
ATOM 639 C C . VAL A 1 84 ? -17.138 -23.503 13.727 1.00 42.62 84 VAL A C 1
ATOM 641 O O . VAL A 1 84 ? -17.974 -22.796 13.178 1.00 42.62 84 VAL A O 1
ATOM 644 N N . THR A 1 85 ? -16.759 -24.671 13.217 1.00 36.44 85 THR A N 1
ATOM 645 C CA . THR A 1 85 ? -17.657 -25.442 12.368 1.00 36.44 85 THR A CA 1
ATOM 646 C C . THR A 1 85 ? -18.399 -26.404 13.280 1.00 36.44 85 THR A C 1
ATOM 648 O O . THR A 1 85 ? -17.814 -27.146 14.066 1.00 36.44 85 THR A O 1
ATOM 651 N N . PHE A 1 86 ? -19.717 -26.289 13.233 1.00 43.81 86 PHE A N 1
ATOM 652 C CA . PHE A 1 86 ? -20.676 -27.178 13.857 1.00 43.81 86 PHE A CA 1
ATOM 653 C C . PHE A 1 86 ? -20.458 -28.609 13.349 1.00 43.81 86 PHE A C 1
ATOM 655 O O . PHE A 1 86 ? -20.851 -28.911 12.233 1.00 43.81 86 PHE A O 1
ATOM 662 N N . GLU A 1 87 ? -19.830 -29.462 14.156 1.00 36.97 87 GLU A N 1
ATOM 663 C CA . GLU A 1 87 ? -20.178 -30.877 14.327 1.00 36.97 87 GLU A CA 1
ATOM 664 C C . GLU A 1 87 ? -19.295 -31.507 15.408 1.00 36.97 87 GLU A C 1
ATOM 666 O O . GLU A 1 87 ? -18.082 -31.343 15.397 1.00 36.97 87 GLU A O 1
ATOM 671 N N . GLY A 1 88 ? -19.915 -32.264 16.313 1.00 30.19 88 GLY A N 1
ATOM 672 C CA . GLY A 1 88 ? -19.213 -33.264 17.115 1.00 30.19 88 GLY A CA 1
ATOM 673 C C . GLY A 1 88 ? -18.451 -32.740 18.332 1.00 30.19 88 GLY A C 1
ATOM 674 O O . GLY A 1 88 ? -17.595 -31.871 18.265 1.00 30.19 88 GLY A O 1
ATOM 675 N N . CYS A 1 89 ? -18.783 -33.310 19.483 1.00 36.59 89 CYS A N 1
ATOM 676 C CA . CYS A 1 89 ? -17.958 -33.311 20.684 1.00 36.59 89 CYS A CA 1
ATOM 677 C C . CYS A 1 89 ? -16.517 -33.725 20.342 1.00 36.59 89 CYS A C 1
ATOM 679 O O . CYS A 1 89 ? -16.362 -34.665 19.577 1.00 36.59 89 CYS A O 1
ATOM 681 N N . ASP A 1 90 ? -15.507 -33.069 20.919 1.00 33.38 90 ASP A N 1
ATOM 682 C CA . ASP A 1 90 ? -14.511 -33.778 21.722 1.00 33.38 90 ASP A CA 1
ATOM 683 C C . ASP A 1 90 ? -13.664 -32.829 22.575 1.00 33.38 90 ASP A C 1
ATOM 685 O O . ASP A 1 90 ? -13.488 -31.637 22.327 1.00 33.38 90 ASP A O 1
ATOM 689 N N . THR A 1 91 ? -13.267 -33.408 23.690 1.00 38.69 91 THR A N 1
ATOM 690 C CA . THR A 1 91 ? -12.740 -32.842 24.917 1.00 38.69 91 THR A CA 1
ATOM 691 C C . THR A 1 91 ? -11.439 -32.061 24.756 1.00 38.69 91 THR A C 1
ATOM 693 O O . THR A 1 91 ? -10.389 -32.570 24.385 1.00 38.69 91 THR A O 1
ATOM 696 N N . ASN A 1 92 ? -11.528 -30.811 25.178 1.00 50.09 92 ASN A N 1
ATOM 697 C CA . ASN A 1 92 ? -10.489 -29.961 25.740 1.00 50.09 92 ASN A CA 1
ATOM 698 C C . ASN A 1 92 ? -9.528 -30.680 26.712 1.00 50.09 92 ASN A C 1
ATOM 700 O O . ASN A 1 92 ? -9.836 -30.726 27.897 1.00 50.09 92 ASN A O 1
ATOM 704 N N . GLU A 1 93 ? -8.351 -31.108 26.227 1.00 45.62 93 GLU A N 1
ATOM 705 C CA . GLU A 1 93 ? -7.105 -31.252 27.023 1.00 45.62 93 GLU A CA 1
ATOM 706 C C . GLU A 1 93 ? -5.786 -30.950 26.258 1.00 45.62 93 GLU A C 1
ATOM 708 O O . GLU A 1 93 ? -4.750 -30.768 26.893 1.00 45.62 93 GLU A O 1
ATOM 713 N N . GLU A 1 94 ? -5.766 -30.785 24.927 1.00 41.22 94 GLU A N 1
ATOM 714 C CA . GLU A 1 94 ? -4.481 -30.714 24.188 1.00 41.22 94 GLU A CA 1
ATOM 715 C C . GLU A 1 94 ? -3.840 -29.309 24.059 1.00 41.22 94 GLU A C 1
ATOM 717 O O . GLU A 1 94 ? -2.659 -29.180 23.735 1.00 41.22 94 GLU A O 1
ATOM 722 N N . LEU A 1 95 ? -4.562 -28.231 24.391 1.00 44.06 95 LEU A N 1
ATOM 723 C CA . LEU A 1 95 ? -4.104 -26.839 24.195 1.00 44.06 95 LEU A CA 1
ATOM 724 C C . LEU A 1 95 ? -3.364 -26.213 25.395 1.00 44.06 95 LEU A C 1
ATOM 726 O O . LEU A 1 95 ? -3.025 -25.028 25.364 1.00 44.06 95 LEU A O 1
ATOM 730 N N . LEU A 1 96 ? -3.087 -26.991 26.446 1.00 44.03 96 LEU A N 1
ATOM 731 C CA . LEU A 1 96 ? -2.276 -26.559 27.596 1.00 44.03 96 LEU A CA 1
ATOM 732 C C . LEU A 1 96 ? -0.766 -26.807 27.408 1.00 44.03 96 LEU A C 1
ATOM 734 O O . LEU A 1 96 ? 0.034 -26.331 28.211 1.00 44.03 96 LEU A O 1
ATOM 738 N N . SER A 1 97 ? -0.352 -27.502 26.344 1.00 35.00 97 SER A N 1
ATOM 739 C CA . SER A 1 97 ? 1.039 -27.951 26.174 1.00 35.00 97 SER A CA 1
ATOM 740 C C . SER A 1 97 ? 1.985 -26.927 25.529 1.00 35.00 97 SER A C 1
ATOM 742 O O . SER A 1 97 ? 3.197 -27.079 25.647 1.00 35.00 97 SER A O 1
ATOM 744 N N . PHE A 1 98 ? 1.481 -25.853 24.906 1.00 36.69 98 PHE A N 1
ATOM 745 C CA . PHE A 1 98 ? 2.339 -24.914 24.162 1.00 36.69 98 PHE A CA 1
ATOM 746 C C . PHE A 1 98 ? 2.787 -23.668 24.953 1.00 36.69 98 PHE A C 1
ATOM 748 O O . PHE A 1 98 ? 3.676 -22.951 24.507 1.00 36.69 98 PHE A O 1
ATOM 755 N N . VAL A 1 99 ? 2.215 -23.390 26.134 1.00 41.09 99 VAL A N 1
ATOM 756 C CA . VAL A 1 99 ? 2.513 -22.149 26.895 1.00 41.09 99 VAL A CA 1
ATOM 757 C C . VAL A 1 99 ? 3.227 -22.410 28.229 1.00 41.09 99 VAL A C 1
ATOM 759 O O . VAL A 1 99 ? 3.609 -21.468 28.915 1.00 41.09 99 VAL A O 1
ATOM 762 N N . HIS A 1 100 ? 3.482 -23.667 28.608 1.00 38.91 100 HIS A N 1
ATOM 763 C CA . HIS A 1 100 ? 4.145 -23.954 29.888 1.00 38.91 100 HIS A CA 1
ATOM 764 C C . HIS A 1 100 ? 5.685 -23.932 29.836 1.00 38.91 100 HIS A C 1
ATOM 766 O O . HIS A 1 100 ? 6.339 -24.100 30.865 1.00 38.91 100 HIS A O 1
ATOM 772 N N . GLU A 1 101 ? 6.288 -23.676 28.672 1.00 39.00 101 GLU A N 1
ATOM 773 C CA . GLU A 1 101 ? 7.742 -23.550 28.527 1.00 39.00 101 GLU A CA 1
ATOM 774 C C . GLU A 1 101 ? 8.150 -22.077 28.430 1.00 39.00 101 GLU A C 1
ATOM 776 O O . GLU A 1 101 ? 8.590 -21.600 27.393 1.00 39.00 101 GLU A O 1
ATOM 781 N N . THR A 1 102 ? 7.913 -21.322 29.503 1.00 39.81 102 THR A N 1
ATOM 782 C CA . THR A 1 102 ? 8.825 -20.305 30.061 1.00 39.81 102 THR A CA 1
ATOM 783 C C . THR A 1 102 ? 8.073 -19.451 31.077 1.00 39.81 102 THR A C 1
ATOM 785 O O . THR A 1 102 ? 7.246 -18.617 30.731 1.00 39.81 102 THR A O 1
ATOM 788 N N . VAL A 1 103 ? 8.403 -19.673 32.349 1.00 34.69 103 VAL A N 1
ATOM 789 C CA . VAL A 1 103 ? 8.574 -18.706 33.452 1.00 34.69 103 VAL A CA 1
ATOM 790 C C . VAL A 1 103 ? 8.244 -19.459 34.737 1.00 34.69 103 VAL A C 1
ATOM 792 O O . VAL A 1 103 ? 7.156 -19.407 35.304 1.00 34.69 103 VAL A O 1
ATOM 795 N N . GLU A 1 104 ? 9.246 -20.203 35.186 1.00 35.31 104 GLU A N 1
ATOM 796 C CA . GLU A 1 104 ? 9.362 -20.642 36.562 1.00 35.31 104 GLU A CA 1
ATOM 797 C C . GLU A 1 104 ? 9.752 -19.415 37.402 1.00 35.31 104 GLU A C 1
ATOM 799 O O . GLU A 1 104 ? 10.888 -18.951 37.367 1.00 35.31 104 GLU A O 1
ATOM 804 N N . CYS A 1 105 ? 8.789 -18.836 38.116 1.00 29.75 105 CYS A N 1
ATOM 805 C CA . CYS A 1 105 ? 9.029 -17.942 39.248 1.00 29.75 105 CYS A CA 1
ATOM 806 C C . CYS A 1 105 ? 7.942 -18.215 40.288 1.00 29.75 105 CYS A C 1
ATOM 808 O O . CYS A 1 105 ? 6.858 -17.639 40.274 1.00 29.75 105 CYS A O 1
ATOM 810 N N . GLN A 1 106 ? 8.261 -19.163 41.164 1.00 33.25 106 GLN A N 1
ATOM 811 C CA . GLN A 1 106 ? 7.533 -19.502 42.381 1.00 33.25 106 GLN A CA 1
ATOM 812 C C . GLN A 1 106 ? 7.252 -18.259 43.245 1.00 33.25 106 GLN A C 1
ATOM 814 O O . GLN A 1 106 ? 8.141 -17.424 43.431 1.00 33.25 106 GLN A O 1
ATOM 819 N N . PRO A 1 107 ? 6.099 -18.232 43.928 1.00 32.03 107 PRO A N 1
ATOM 820 C CA . PRO A 1 107 ? 6.124 -17.914 45.346 1.00 32.03 107 PRO A CA 1
ATOM 821 C C . PRO A 1 107 ? 5.611 -19.097 46.173 1.00 32.03 107 PRO A C 1
ATOM 823 O O . PRO A 1 107 ? 4.479 -19.557 46.051 1.00 32.03 107 PRO A O 1
ATOM 826 N N . LYS A 1 108 ? 6.505 -19.561 47.042 1.00 34.84 108 LYS A N 1
ATOM 827 C CA . LYS A 1 108 ? 6.323 -20.577 48.075 1.00 34.84 108 LYS A CA 1
ATOM 828 C C . LYS A 1 108 ? 5.183 -20.182 49.024 1.00 34.84 108 LYS A C 1
ATOM 830 O O . LYS A 1 108 ? 5.340 -19.236 49.792 1.00 34.84 108 LYS A O 1
ATOM 835 N N . ILE A 1 109 ? 4.077 -20.927 49.010 1.00 33.38 109 ILE A N 1
ATOM 836 C CA . ILE A 1 109 ? 3.103 -20.946 50.110 1.00 33.38 109 ILE A CA 1
ATOM 837 C C . ILE A 1 109 ? 2.927 -22.395 50.560 1.00 33.38 109 ILE A C 1
ATOM 839 O O . ILE A 1 109 ? 2.408 -23.260 49.861 1.00 33.38 109 ILE A O 1
ATOM 843 N N . GLU A 1 110 ? 3.456 -22.629 51.750 1.00 33.38 110 GLU A N 1
ATOM 844 C CA . GLU A 1 110 ? 3.479 -23.863 52.515 1.00 33.38 110 GLU A CA 1
ATOM 845 C C . GLU A 1 110 ? 2.054 -24.212 52.971 1.00 33.38 110 GLU A C 1
ATOM 847 O O . GLU A 1 110 ? 1.481 -23.539 53.826 1.00 33.38 110 GLU A O 1
ATOM 852 N N . THR A 1 111 ? 1.459 -25.248 52.374 1.00 29.95 111 THR A N 1
ATOM 853 C CA . THR A 1 111 ? 0.166 -25.787 52.819 1.00 29.95 111 THR A CA 1
ATOM 854 C C . THR A 1 111 ? 0.444 -26.933 53.782 1.00 29.95 111 THR A C 1
ATOM 856 O O . THR A 1 111 ? 0.945 -27.983 53.387 1.00 29.95 111 THR A O 1
ATOM 859 N N . ARG A 1 112 ? 0.169 -26.692 55.066 1.00 30.98 112 ARG A N 1
ATOM 860 C CA . ARG A 1 112 ? 0.202 -27.695 56.133 1.00 30.98 112 ARG A CA 1
ATOM 861 C C . ARG A 1 112 ? -0.872 -28.753 55.884 1.00 30.98 112 ARG A C 1
ATOM 863 O O . ARG A 1 112 ? -2.054 -28.428 55.818 1.00 30.98 112 ARG A O 1
ATOM 870 N N . GLU A 1 113 ? -0.447 -30.005 55.807 1.00 31.22 113 GLU A N 1
ATOM 871 C CA . GLU A 1 113 ? -1.308 -31.176 55.959 1.00 31.22 113 GLU A CA 1
ATOM 872 C C . GLU A 1 113 ? -1.864 -31.254 57.385 1.00 31.22 113 GLU A C 1
ATOM 874 O O . GLU A 1 113 ? -1.137 -30.925 58.313 1.00 31.22 113 GLU A O 1
ATOM 879 N N . PHE A 1 114 ? -3.097 -31.737 57.567 1.00 34.94 114 PHE A N 1
ATOM 880 C CA . PHE A 1 114 ? -3.413 -32.798 58.539 1.00 34.94 114 PHE A CA 1
ATOM 881 C C . PHE A 1 114 ? -4.729 -33.509 58.126 1.00 34.94 114 PHE A C 1
ATOM 883 O O . PHE A 1 114 ? -5.575 -32.901 57.468 1.00 34.94 114 PHE A O 1
ATOM 890 N N . PRO A 1 115 ? -4.881 -34.808 58.449 1.00 35.00 115 PRO A N 1
ATOM 891 C CA . PRO A 1 115 ? -5.696 -35.771 57.721 1.00 35.00 115 PRO A CA 1
ATOM 892 C C . PRO A 1 115 ? -7.076 -36.024 58.341 1.00 35.00 115 PRO A C 1
ATOM 894 O O . PRO A 1 115 ? -7.299 -35.886 59.543 1.00 35.00 115 PRO A O 1
ATOM 897 N N . HIS A 1 116 ? -7.979 -36.504 57.491 1.00 38.47 116 HIS A N 1
ATOM 898 C CA . HIS A 1 116 ? -9.230 -37.157 57.871 1.00 38.47 116 HIS A CA 1
ATOM 899 C C . HIS A 1 116 ? -8.963 -38.509 58.558 1.00 38.47 116 HIS A C 1
ATOM 901 O O . HIS A 1 116 ? -8.044 -39.231 58.162 1.00 38.47 116 HIS A O 1
ATOM 907 N N . PRO A 1 117 ? -9.864 -38.945 59.452 1.00 39.41 117 PRO A N 1
ATOM 908 C CA . PRO A 1 117 ? -10.356 -40.309 59.324 1.00 39.41 117 PRO A CA 1
ATOM 909 C C . PRO A 1 117 ? -11.887 -40.381 59.308 1.00 39.41 117 PRO A C 1
ATOM 911 O O . PRO A 1 117 ? -12.603 -39.399 59.503 1.00 39.41 117 PRO A O 1
ATOM 914 N N . ALA A 1 118 ? -12.350 -41.566 58.937 1.00 35.00 118 ALA A N 1
ATOM 915 C CA . ALA A 1 118 ? -13.667 -41.893 58.429 1.00 35.00 118 ALA A CA 1
ATOM 916 C C . ALA A 1 118 ? -14.647 -42.430 59.496 1.00 35.00 118 ALA A C 1
ATOM 918 O O . ALA A 1 118 ? -14.237 -42.854 60.570 1.00 35.00 118 ALA A O 1
ATOM 919 N N . ALA A 1 119 ? -15.914 -42.525 59.065 1.00 32.25 119 ALA A N 1
ATOM 920 C CA . ALA A 1 119 ? -16.951 -43.496 59.457 1.00 32.25 119 ALA A CA 1
ATOM 921 C C . ALA A 1 119 ? -17.760 -43.300 60.775 1.00 32.25 119 ALA A C 1
ATOM 923 O O . ALA A 1 119 ? -17.297 -43.595 61.866 1.00 32.25 119 ALA A O 1
ATOM 924 N N . ALA A 1 120 ? -19.009 -42.830 60.586 1.00 34.41 120 ALA A N 1
ATOM 925 C CA . ALA A 1 120 ? -20.344 -43.211 61.128 1.00 34.41 120 ALA A CA 1
ATOM 926 C C . ALA A 1 120 ? -20.510 -44.351 62.191 1.00 34.41 120 ALA A C 1
ATOM 928 O O . ALA A 1 120 ? -19.625 -45.196 62.276 1.00 34.41 120 ALA A O 1
ATOM 929 N N . PRO A 1 121 ? -21.710 -44.588 62.817 1.00 47.88 121 PRO A N 1
ATOM 930 C CA . PRO A 1 121 ? -22.887 -43.731 63.145 1.00 47.88 121 PRO A CA 1
ATOM 931 C C . PRO A 1 121 ? -23.583 -43.987 64.540 1.00 47.88 121 PRO A C 1
ATOM 933 O O . PRO A 1 121 ? -23.350 -44.993 65.205 1.00 47.88 121 PRO A O 1
ATOM 936 N N . THR A 1 122 ? -24.629 -43.180 64.841 1.00 39.78 122 THR A N 1
ATOM 937 C CA . THR A 1 122 ? -25.890 -43.481 65.617 1.00 39.78 122 THR A CA 1
ATOM 938 C C . THR A 1 122 ? -25.941 -43.395 67.174 1.00 39.78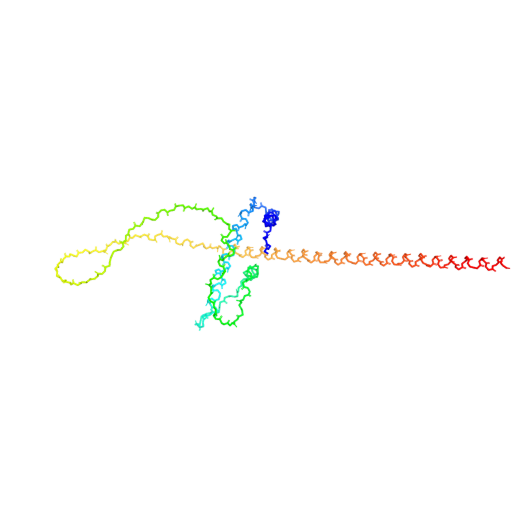 122 THR A C 1
ATOM 940 O O . THR A 1 122 ? -24.892 -43.338 67.801 1.00 39.78 122 THR A O 1
ATOM 943 N N . PRO A 1 123 ? -27.138 -43.248 67.823 1.00 48.19 123 PRO A N 1
ATOM 944 C CA . PRO A 1 123 ? -27.581 -41.970 68.408 1.00 48.19 123 PRO A CA 1
ATOM 945 C C . PRO A 1 123 ? -28.024 -42.046 69.896 1.00 48.19 123 PRO A C 1
ATOM 947 O O . PRO A 1 123 ? -28.097 -43.122 70.479 1.00 48.19 123 PRO A O 1
ATOM 950 N N . ALA A 1 124 ? -28.454 -40.891 70.425 1.00 29.81 124 ALA A N 1
ATOM 951 C CA . ALA A 1 124 ? -29.527 -40.679 71.415 1.00 29.81 124 ALA A CA 1
ATOM 952 C C . ALA A 1 124 ? -29.143 -39.967 72.728 1.00 29.81 124 ALA A C 1
ATOM 954 O O . ALA A 1 124 ? -28.258 -40.379 73.467 1.00 29.81 124 ALA A O 1
ATOM 955 N N . ALA A 1 125 ? -30.004 -38.988 73.025 1.00 29.78 125 ALA A N 1
ATOM 956 C CA . ALA A 1 125 ? -30.416 -38.473 74.328 1.00 29.78 125 ALA A CA 1
ATOM 957 C C . ALA A 1 125 ? -29.618 -37.328 74.986 1.00 29.78 125 ALA A C 1
ATOM 959 O O . ALA A 1 125 ? -28.485 -37.482 75.420 1.00 29.78 125 ALA A O 1
ATOM 960 N N . ALA A 1 126 ? -30.387 -36.249 75.195 1.00 31.20 126 ALA A N 1
ATOM 961 C CA . ALA A 1 126 ? -30.416 -35.349 76.351 1.00 31.20 126 ALA A CA 1
ATOM 962 C C . ALA A 1 126 ? -29.933 -33.899 76.140 1.00 31.20 126 ALA A C 1
ATOM 964 O O . ALA A 1 126 ? -28.751 -33.593 76.162 1.00 31.20 126 ALA A O 1
ATOM 965 N N . ALA A 1 127 ? -30.954 -33.036 76.067 1.00 33.25 127 ALA A N 1
ATOM 966 C CA . ALA A 1 127 ? -31.131 -31.798 76.829 1.00 33.25 127 ALA A CA 1
ATOM 967 C C . ALA A 1 127 ? -30.268 -30.553 76.528 1.00 33.25 127 ALA A C 1
ATOM 969 O O . ALA A 1 127 ? -29.090 -30.492 76.839 1.00 33.25 127 ALA A O 1
ATOM 970 N N . ALA A 1 128 ? -31.006 -29.522 76.090 1.00 37.38 128 ALA A N 1
ATOM 971 C CA . ALA A 1 128 ? -30.913 -28.110 76.471 1.00 37.38 128 ALA A CA 1
ATOM 972 C C . ALA A 1 128 ? -29.623 -27.334 76.148 1.00 37.38 128 ALA A C 1
ATOM 974 O O . ALA A 1 128 ? -28.638 -27.441 76.858 1.00 37.38 128 ALA A O 1
ATOM 975 N N . GLU A 1 129 ? -29.715 -26.404 75.191 1.00 41.44 129 GLU A N 1
ATOM 976 C CA . GLU A 1 129 ? -29.688 -24.967 75.509 1.00 41.44 129 GLU A CA 1
ATOM 977 C C . GLU A 1 129 ? -30.111 -24.124 74.297 1.00 41.44 129 GLU A C 1
ATOM 979 O O . GLU A 1 129 ? -29.752 -24.395 73.153 1.00 41.44 129 GLU A O 1
ATOM 984 N N . ILE A 1 130 ? -30.938 -23.118 74.573 1.00 49.00 130 ILE A N 1
ATOM 985 C CA . ILE A 1 130 ? -31.412 -22.091 73.646 1.00 49.00 130 ILE A CA 1
ATOM 986 C C . ILE A 1 130 ? -30.393 -20.951 73.685 1.00 49.00 130 ILE A C 1
ATOM 988 O O . ILE A 1 130 ? -30.241 -20.341 74.737 1.00 49.00 130 ILE A O 1
ATOM 992 N N . LEU A 1 131 ? -29.761 -20.630 72.556 1.00 45.50 131 LEU A N 1
ATOM 993 C CA . LEU A 1 131 ? -29.078 -19.351 72.303 1.00 45.50 131 LEU A CA 1
ATOM 994 C C . LEU A 1 131 ? -29.300 -19.016 70.819 1.00 45.50 131 LEU A C 1
ATOM 996 O O . LEU A 1 131 ? -28.779 -19.687 69.934 1.00 45.50 131 LEU A O 1
ATOM 1000 N N . ASP A 1 132 ? -30.356 -18.267 70.505 1.00 44.34 132 ASP A N 1
ATOM 1001 C CA . ASP A 1 132 ? -30.312 -16.829 70.197 1.00 44.34 132 ASP A CA 1
ATOM 1002 C C . ASP A 1 132 ? -29.155 -16.431 69.265 1.00 44.34 132 ASP A C 1
ATOM 1004 O O . ASP A 1 132 ? -28.015 -16.233 69.677 1.00 44.34 132 ASP A O 1
ATOM 1008 N N . LEU A 1 133 ? -29.484 -16.314 67.979 1.00 44.41 133 LEU A N 1
ATOM 1009 C CA . LEU A 1 133 ? -28.638 -15.730 66.942 1.00 44.41 133 LEU A CA 1
ATOM 1010 C C . LEU A 1 133 ? -29.412 -14.595 66.268 1.00 44.41 133 LEU A C 1
ATOM 1012 O O . LEU A 1 133 ? -29.627 -14.580 65.058 1.00 44.41 133 LEU A O 1
ATOM 1016 N N . SER A 1 134 ? -29.840 -13.629 67.078 1.00 49.38 134 SER A N 1
ATOM 1017 C CA . SER A 1 134 ? -30.211 -12.293 66.622 1.00 49.38 134 SER A CA 1
ATOM 1018 C C . SER A 1 134 ? -29.054 -11.309 66.841 1.00 49.38 134 SER A C 1
ATOM 1020 O O . SER A 1 134 ? -29.138 -10.419 67.668 1.00 49.38 134 SER A O 1
ATOM 1022 N N . HIS A 1 135 ? -27.943 -11.471 66.108 1.00 50.41 135 HIS A N 1
ATOM 1023 C CA . HIS A 1 135 ? -26.988 -10.381 65.840 1.00 50.41 135 HIS A CA 1
ATOM 1024 C C . HIS A 1 135 ? -25.926 -10.818 64.822 1.00 50.41 135 HIS A C 1
ATOM 1026 O O . HIS A 1 135 ? -24.837 -11.269 65.167 1.00 50.41 135 HIS A O 1
ATOM 1032 N N . LEU A 1 136 ? -26.225 -10.636 63.538 1.00 41.59 136 LEU A N 1
ATOM 1033 C CA . LEU A 1 136 ? -25.185 -10.382 62.542 1.00 41.59 136 LEU A CA 1
ATOM 1034 C C . LEU A 1 136 ? -25.654 -9.286 61.578 1.00 41.59 136 LEU A C 1
ATOM 1036 O O . LEU A 1 136 ? -25.626 -9.424 60.359 1.00 41.59 136 LEU A O 1
ATOM 1040 N N . GLU A 1 137 ? -26.074 -8.157 62.149 1.00 52.03 137 GLU A N 1
ATOM 1041 C CA . GLU A 1 137 ? -25.923 -6.869 61.479 1.00 52.03 137 GLU A CA 1
ATOM 1042 C C . GLU A 1 137 ? -24.428 -6.559 61.411 1.00 52.03 137 GLU A C 1
ATOM 1044 O O . GLU A 1 137 ? -23.862 -5.947 62.308 1.00 52.03 137 GLU A O 1
ATOM 1049 N N . ASN A 1 138 ? -23.772 -7.024 60.351 1.00 45.91 138 ASN A N 1
ATOM 1050 C CA . ASN A 1 138 ? -22.456 -6.540 59.965 1.00 45.91 138 ASN A CA 1
ATOM 1051 C C . ASN A 1 138 ? -22.460 -6.232 58.467 1.00 45.91 138 ASN A C 1
ATOM 1053 O O . ASN A 1 138 ? -22.027 -7.009 57.626 1.00 45.91 138 ASN A O 1
ATOM 1057 N N . ASN A 1 139 ? -22.959 -5.032 58.180 1.00 52.97 139 ASN A N 1
ATOM 1058 C CA . ASN A 1 139 ? -22.189 -4.038 57.446 1.00 52.97 139 ASN A CA 1
ATOM 1059 C C . ASN A 1 139 ? -21.676 -4.465 56.056 1.00 52.97 139 ASN A C 1
ATOM 1061 O O . ASN A 1 139 ? -20.475 -4.532 55.814 1.00 52.97 139 ASN A O 1
ATOM 1065 N N . THR A 1 140 ? -22.587 -4.628 55.095 1.00 48.91 140 THR A N 1
ATOM 1066 C CA . THR A 1 140 ? -22.269 -4.397 53.676 1.00 48.91 140 THR A CA 1
ATOM 1067 C C . THR A 1 140 ? -22.649 -2.970 53.290 1.00 48.91 140 THR A C 1
ATOM 1069 O O . THR A 1 140 ? -23.444 -2.738 52.382 1.00 48.91 140 THR A O 1
ATOM 1072 N N . SER A 1 141 ? -22.064 -1.988 53.981 1.00 51.41 141 SER A N 1
ATOM 1073 C CA . SER A 1 141 ? -21.905 -0.640 53.433 1.00 51.41 141 SER A CA 1
ATOM 1074 C C . SER A 1 141 ? -20.756 -0.671 52.425 1.00 51.41 141 SER A C 1
ATOM 1076 O O . SER A 1 141 ? -19.648 -0.211 52.679 1.00 51.41 141 SER A O 1
ATOM 1078 N N . SER A 1 142 ? -21.009 -1.275 51.268 1.00 47.31 142 SER A N 1
ATOM 1079 C CA . SER A 1 142 ? -20.274 -0.921 50.061 1.00 47.31 142 SER A CA 1
ATOM 1080 C C . SER A 1 142 ? -21.285 -0.239 49.166 1.00 47.31 142 SER A C 1
ATOM 1082 O O . SER A 1 142 ? -21.964 -0.859 48.351 1.00 47.31 142 SER A O 1
ATOM 1084 N N . CYS A 1 143 ? -21.471 1.049 49.453 1.00 41.03 143 CYS A N 1
ATOM 1085 C CA . CYS A 1 143 ? -22.207 1.976 48.620 1.00 41.03 143 CYS A CA 1
ATOM 1086 C C . CYS A 1 143 ? -21.682 1.823 47.189 1.00 41.03 143 CYS A C 1
ATOM 1088 O O . CYS A 1 143 ? -20.576 2.264 46.868 1.00 41.03 143 CYS A O 1
ATOM 1090 N N . SER A 1 144 ? -22.460 1.125 46.360 1.00 44.16 144 SER A N 1
ATOM 1091 C CA . SER A 1 144 ? -22.254 1.010 44.925 1.00 44.16 144 SER A CA 1
ATOM 1092 C C . SER A 1 144 ? -22.315 2.418 44.359 1.00 44.16 144 SER A C 1
ATOM 1094 O O . SER A 1 144 ? -23.390 2.955 44.093 1.00 44.16 144 SER A O 1
ATOM 1096 N N . LYS A 1 145 ? -21.142 3.038 44.228 1.00 54.16 145 LYS A N 1
ATOM 1097 C CA . LYS A 1 145 ? -20.954 4.322 43.571 1.00 54.16 145 LYS A CA 1
ATOM 1098 C C . LYS A 1 145 ? -21.214 4.089 42.086 1.00 54.16 145 LYS A C 1
ATOM 1100 O O . LYS A 1 145 ? -20.298 3.836 41.313 1.00 54.16 145 LYS A O 1
ATOM 1105 N N . PHE A 1 146 ? -22.492 4.085 41.723 1.00 44.81 146 PHE A N 1
ATOM 1106 C CA . PHE A 1 146 ? -22.949 4.136 40.347 1.00 44.81 146 PHE A CA 1
ATOM 1107 C C . PHE A 1 146 ? -22.352 5.415 39.758 1.00 44.81 146 PHE A C 1
ATOM 1109 O O . PHE A 1 146 ? -22.761 6.521 40.117 1.00 44.81 146 PHE A O 1
ATOM 1116 N N . MET A 1 147 ? -21.295 5.274 38.956 1.00 53.12 147 MET A N 1
ATOM 1117 C CA . MET A 1 147 ? -20.758 6.397 38.205 1.00 53.12 147 MET A CA 1
ATOM 1118 C C . MET A 1 147 ? -21.791 6.708 37.132 1.00 53.12 147 MET A C 1
ATOM 1120 O O . MET A 1 147 ? -21.863 6.026 36.114 1.00 53.12 147 MET A O 1
ATOM 1124 N N . VAL A 1 148 ? -22.639 7.698 37.407 1.00 56.78 148 VAL A N 1
ATOM 1125 C CA . VAL A 1 148 ? -23.404 8.377 36.368 1.00 56.78 148 VAL A CA 1
ATOM 1126 C C . VAL A 1 148 ? -22.350 9.029 35.481 1.00 56.78 148 VAL A C 1
ATOM 1128 O O . VAL A 1 148 ? -21.777 10.052 35.848 1.00 56.78 148 VAL A O 1
ATOM 1131 N N . VAL A 1 149 ? -21.992 8.362 34.385 1.00 59.81 149 VAL A N 1
ATOM 1132 C CA . VAL A 1 149 ? -21.218 8.999 33.323 1.00 59.81 149 VAL A CA 1
ATOM 1133 C C . VAL A 1 149 ? -22.146 10.062 32.759 1.00 59.81 149 VAL A C 1
ATOM 1135 O O . VAL A 1 149 ? -23.254 9.740 32.333 1.00 59.81 149 VAL A O 1
ATOM 1138 N N . ASP A 1 150 ? -21.736 11.322 32.864 1.00 62.59 150 ASP A N 1
ATOM 1139 C CA . ASP A 1 150 ? -22.531 12.455 32.413 1.00 62.59 150 ASP A CA 1
ATOM 1140 C C . ASP A 1 150 ? -22.848 12.251 30.924 1.00 62.59 150 ASP A C 1
ATOM 1142 O O . ASP A 1 150 ? -21.940 12.147 30.096 1.00 62.59 150 ASP A O 1
ATOM 1146 N N . GLU A 1 151 ? -24.129 12.111 30.570 1.00 63.06 151 GLU A N 1
ATOM 1147 C CA . GLU A 1 151 ? -24.552 11.760 29.202 1.00 63.06 151 GLU A CA 1
ATOM 1148 C C . GLU A 1 151 ? -23.996 12.757 28.166 1.00 63.06 151 GLU A C 1
ATOM 1150 O O . GLU A 1 151 ? -23.724 12.395 27.018 1.00 63.06 151 GLU A O 1
ATOM 1155 N N . GLY A 1 152 ? -23.737 14.002 28.586 1.00 67.81 152 GLY A N 1
ATOM 1156 C CA . GLY A 1 152 ? -23.077 15.027 27.780 1.00 67.81 152 GLY A CA 1
ATOM 1157 C C . GLY A 1 152 ? -21.620 14.712 27.414 1.00 67.81 152 GLY A C 1
ATOM 1158 O O . GLY A 1 152 ? -21.211 14.983 26.280 1.00 67.81 152 GLY A O 1
ATOM 1159 N N . GLU A 1 153 ? -20.843 14.104 28.316 1.00 71.62 153 GLU A N 1
ATOM 1160 C CA . GLU A 1 153 ? -19.459 13.694 28.037 1.00 71.62 153 GLU A CA 1
ATOM 1161 C C . GLU A 1 153 ? -19.414 12.543 27.032 1.00 71.62 153 GLU A C 1
ATOM 1163 O O . GLU A 1 153 ? -18.602 12.575 26.104 1.00 71.62 153 GLU A O 1
ATOM 1168 N N . VAL A 1 154 ? -20.328 11.573 27.149 1.00 74.69 154 VAL A N 1
ATOM 1169 C CA . VAL A 1 154 ? -20.426 10.437 26.215 1.00 74.69 154 VAL A CA 1
ATOM 1170 C C . VAL A 1 154 ? -20.709 10.927 24.794 1.00 74.69 154 VAL A C 1
ATOM 1172 O O . VAL A 1 154 ? -20.017 10.535 23.854 1.00 74.69 154 VAL A O 1
ATOM 1175 N N . ILE A 1 155 ? -21.650 11.862 24.635 1.00 77.25 155 ILE A N 1
ATOM 1176 C CA . ILE A 1 155 ? -21.987 12.455 23.332 1.00 77.25 155 ILE A CA 1
ATOM 1177 C C . ILE A 1 155 ? -20.800 13.244 22.753 1.00 77.25 155 ILE A C 1
ATOM 1179 O O . ILE A 1 155 ? -20.574 13.242 21.538 1.00 77.25 155 ILE A O 1
ATOM 1183 N N . HIS A 1 156 ? -20.034 13.948 23.591 1.00 84.94 156 HIS A N 1
ATOM 1184 C CA . HIS A 1 156 ? -18.867 14.704 23.136 1.00 84.94 156 HIS A CA 1
ATOM 1185 C C . HIS A 1 156 ? -17.722 13.781 22.688 1.00 84.94 156 HIS A C 1
ATOM 1187 O O . HIS A 1 156 ? -17.118 14.008 21.637 1.00 84.94 156 HIS A O 1
ATOM 1193 N N . LEU A 1 157 ? -17.472 12.706 23.440 1.00 85.56 157 LEU A N 1
ATOM 1194 C CA . LEU A 1 157 ? -16.508 11.657 23.101 1.00 85.56 157 LEU A CA 1
ATOM 1195 C C . LEU A 1 157 ? -16.868 10.956 21.786 1.00 85.56 157 LEU A C 1
ATOM 1197 O O . LEU A 1 157 ? -15.998 10.746 20.941 1.00 85.56 157 LEU A O 1
ATOM 1201 N N . GLU A 1 158 ? -18.146 10.658 21.570 1.00 89.25 158 GLU A N 1
ATOM 1202 C CA . GLU A 1 158 ? -18.616 10.012 20.345 1.00 89.25 158 GLU A CA 1
ATOM 1203 C C . GLU A 1 158 ? -18.455 10.921 19.115 1.00 89.25 158 GLU A C 1
ATOM 1205 O O . GLU A 1 158 ? -17.967 10.485 18.069 1.00 89.25 158 GLU A O 1
ATOM 1210 N N . LYS A 1 159 ? -18.755 12.221 19.254 1.00 93.69 159 LYS A N 1
ATOM 1211 C CA . LYS A 1 159 ? -18.486 13.223 18.207 1.00 93.69 159 LYS A CA 1
ATOM 1212 C C . LYS A 1 159 ? -16.996 13.338 17.889 1.00 93.69 159 LYS A C 1
ATOM 1214 O O . LYS A 1 159 ? -16.635 13.410 16.717 1.00 93.69 159 LYS A O 1
ATOM 1219 N N . LYS A 1 160 ? -16.136 13.330 18.912 1.00 93.69 160 LYS A N 1
ATOM 1220 C CA . LYS A 1 160 ? -14.678 13.367 18.737 1.00 93.69 160 LYS A CA 1
ATOM 1221 C C . LYS A 1 160 ? -14.177 12.137 17.978 1.00 93.69 160 LYS A C 1
ATOM 1223 O O . LYS A 1 160 ? -13.456 12.293 16.999 1.00 93.69 160 LYS A O 1
ATOM 1228 N N . ARG A 1 161 ? -14.618 10.937 18.369 1.00 94.19 161 ARG A N 1
ATOM 1229 C CA . ARG A 1 161 ? -14.278 9.683 17.677 1.00 94.19 161 ARG A CA 1
ATOM 1230 C C . ARG A 1 161 ? -14.737 9.701 16.219 1.00 94.19 161 ARG A C 1
ATOM 1232 O O . ARG A 1 161 ? -14.012 9.255 15.338 1.00 94.19 161 ARG A O 1
ATOM 1239 N N . LYS A 1 162 ? -15.925 10.246 15.946 1.00 95.62 162 LYS A N 1
ATOM 1240 C CA . LYS A 1 162 ? -16.449 10.364 14.580 1.00 95.62 162 LYS A CA 1
ATOM 1241 C C . LYS A 1 162 ? -15.588 11.273 13.699 1.00 95.62 162 LYS A C 1
ATOM 1243 O O . LYS A 1 162 ? -15.340 10.927 12.550 1.00 95.62 162 LYS A O 1
ATOM 1248 N N . LEU A 1 163 ? -15.122 12.402 14.233 1.00 96.56 163 LEU A N 1
ATOM 1249 C CA . LEU A 1 163 ? -14.204 13.296 13.519 1.00 96.56 163 LEU A CA 1
ATOM 1250 C C . LEU A 1 163 ? -12.847 12.635 13.256 1.00 96.56 163 LEU A C 1
ATOM 1252 O O . LEU A 1 163 ? -12.288 12.795 12.179 1.00 96.56 163 LEU A O 1
ATOM 1256 N N . GLU A 1 164 ? -12.335 11.867 14.216 1.00 96.06 164 GLU A N 1
ATOM 1257 C CA . GLU A 1 164 ? -11.075 11.133 14.062 1.00 96.06 164 GLU A CA 1
ATOM 1258 C C . GLU A 1 164 ? -11.157 10.073 12.955 1.00 96.06 164 GLU A C 1
ATOM 1260 O O . GLU A 1 164 ? -10.252 9.972 12.130 1.00 96.06 164 GLU A O 1
ATOM 1265 N N . ILE A 1 165 ? -12.275 9.345 12.872 1.00 96.19 165 ILE A N 1
ATOM 1266 C CA . ILE A 1 165 ? -12.527 8.393 11.781 1.00 96.19 165 ILE A CA 1
ATOM 1267 C C . ILE A 1 165 ? -12.575 9.114 10.427 1.00 96.19 165 ILE A C 1
ATOM 1269 O O . ILE A 1 165 ? -11.937 8.661 9.483 1.00 96.19 165 ILE A O 1
ATOM 1273 N N . GLN A 1 166 ? -13.274 10.250 10.336 1.00 96.50 166 GLN A N 1
ATOM 1274 C CA . GLN A 1 166 ? -13.340 11.033 9.094 1.00 96.50 166 GLN A CA 1
ATOM 1275 C C . GLN A 1 166 ? -11.958 11.509 8.636 1.00 96.50 166 GLN A C 1
ATOM 1277 O O . GLN A 1 166 ? -11.627 11.392 7.460 1.00 96.50 166 GLN A O 1
ATOM 1282 N N . LEU A 1 167 ? -11.132 11.992 9.565 1.00 97.25 167 LEU A N 1
ATOM 1283 C CA . LEU A 1 167 ? -9.777 12.436 9.249 1.00 97.25 167 LEU A CA 1
ATOM 1284 C C . LEU A 1 167 ? -8.910 11.278 8.727 1.00 97.25 167 LEU A C 1
ATOM 1286 O O . LEU A 1 167 ? -8.176 11.435 7.754 1.00 97.25 167 LEU A O 1
ATOM 1290 N N . LEU A 1 168 ? -9.032 10.092 9.331 1.00 96.75 168 LEU A N 1
ATOM 1291 C CA . LEU A 1 168 ? -8.328 8.892 8.872 1.00 96.75 168 LEU A CA 1
ATOM 1292 C C . LEU A 1 168 ? -8.783 8.443 7.476 1.00 96.75 168 LEU A C 1
ATOM 1294 O O . LEU A 1 168 ? -7.961 7.982 6.680 1.00 96.75 168 LEU A O 1
ATOM 1298 N N . GLU A 1 169 ? -10.074 8.570 7.167 1.00 97.44 169 GLU A N 1
ATOM 1299 C CA . GLU A 1 169 ? -10.610 8.277 5.835 1.00 97.44 169 GLU A CA 1
ATOM 1300 C C . GLU A 1 169 ? -10.048 9.233 4.773 1.00 97.44 169 GLU A C 1
ATOM 1302 O O . GLU A 1 169 ? -9.649 8.777 3.695 1.00 97.44 169 GLU A O 1
ATOM 1307 N N . GLU A 1 170 ? -9.959 10.530 5.081 1.00 97.81 170 GLU A N 1
ATOM 1308 C CA . GLU A 1 170 ? -9.359 11.541 4.202 1.00 97.81 170 GLU A CA 1
ATOM 1309 C C . GLU A 1 170 ? -7.869 11.263 3.952 1.00 97.81 170 GLU A C 1
ATOM 1311 O O . GLU A 1 170 ? -7.442 11.192 2.797 1.00 97.81 170 GLU A O 1
ATOM 1316 N N . ASP A 1 171 ? -7.086 10.990 4.999 1.00 97.00 171 ASP A N 1
ATOM 1317 C CA . ASP A 1 171 ? -5.664 10.641 4.874 1.00 97.00 171 ASP A CA 1
ATOM 1318 C C . ASP A 1 171 ? -5.446 9.392 4.010 1.00 97.00 171 ASP A C 1
ATOM 1320 O O . ASP A 1 171 ? -4.506 9.300 3.209 1.00 97.00 171 ASP A O 1
ATOM 1324 N N . LEU A 1 172 ? -6.320 8.396 4.159 1.00 97.94 172 LEU A N 1
ATOM 1325 C CA . LEU A 1 172 ? -6.262 7.172 3.372 1.00 97.94 172 LEU A CA 1
ATOM 1326 C C . LEU A 1 172 ? -6.626 7.433 1.905 1.00 97.94 172 LEU A C 1
ATOM 1328 O O . LEU A 1 172 ? -6.033 6.818 1.011 1.00 97.94 172 LEU A O 1
ATOM 1332 N N . MET A 1 173 ? -7.563 8.347 1.642 1.00 97.25 173 MET A N 1
ATOM 1333 C CA . MET A 1 173 ? -7.899 8.794 0.290 1.00 97.25 173 MET A CA 1
ATOM 1334 C C . MET A 1 173 ? -6.708 9.498 -0.365 1.00 97.25 173 MET A C 1
ATOM 1336 O O . MET A 1 173 ? -6.307 9.104 -1.462 1.00 97.25 173 MET A O 1
ATOM 1340 N N . ILE A 1 174 ? -6.069 10.431 0.341 1.00 98.19 174 ILE A N 1
ATOM 1341 C CA . ILE A 1 174 ? -4.878 11.145 -0.138 1.00 98.19 174 ILE A CA 1
ATOM 1342 C C . ILE A 1 174 ? -3.759 10.151 -0.475 1.00 98.19 174 ILE A C 1
ATOM 1344 O O . ILE A 1 174 ? -3.231 10.159 -1.587 1.00 98.19 174 ILE A O 1
ATOM 1348 N N . LYS A 1 175 ? -3.459 9.198 0.418 1.00 97.69 175 LYS A N 1
ATOM 1349 C CA . LYS A 1 175 ? -2.440 8.158 0.161 1.00 97.69 175 LYS A CA 1
ATOM 1350 C C . LYS A 1 175 ? -2.749 7.299 -1.069 1.00 97.69 175 LYS A C 1
ATOM 1352 O O . LYS A 1 175 ? -1.833 6.863 -1.776 1.00 97.69 175 LYS A O 1
ATOM 1357 N N . LYS A 1 176 ? -4.027 7.008 -1.336 1.00 97.50 176 LYS A N 1
ATOM 1358 C CA . LYS A 1 176 ? -4.442 6.285 -2.551 1.00 97.50 176 LYS A CA 1
ATOM 1359 C C . LYS A 1 176 ? -4.189 7.127 -3.799 1.00 97.50 176 LYS A C 1
ATOM 1361 O O . LYS A 1 176 ? -3.653 6.601 -4.777 1.00 97.50 176 LYS A O 1
ATOM 1366 N N . GLU A 1 177 ? -4.534 8.409 -3.764 1.00 98.06 177 GLU A N 1
ATOM 1367 C CA . GLU A 1 177 ? -4.307 9.335 -4.875 1.00 98.06 177 GLU A CA 1
ATOM 1368 C C . GLU A 1 177 ? -2.819 9.521 -5.173 1.00 98.06 177 GLU A C 1
ATOM 1370 O O . GLU A 1 177 ? -2.415 9.425 -6.332 1.00 98.06 177 GLU A O 1
ATOM 1375 N N . GLU A 1 178 ? -1.982 9.667 -4.145 1.00 98.19 178 GLU A N 1
ATOM 1376 C CA . GLU A 1 178 ? -0.525 9.744 -4.287 1.00 98.19 178 GLU A CA 1
ATOM 1377 C C . GLU A 1 178 ? 0.050 8.507 -4.986 1.00 98.19 178 GLU A C 1
ATOM 1379 O O . GLU A 1 178 ? 0.878 8.619 -5.896 1.00 98.19 178 GLU A O 1
ATOM 1384 N N . ARG A 1 179 ? -0.420 7.307 -4.619 1.00 97.94 179 ARG A N 1
ATOM 1385 C CA . ARG A 1 179 ? 0.006 6.059 -5.269 1.00 97.94 179 ARG A CA 1
ATOM 1386 C C . ARG A 1 179 ? -0.384 6.037 -6.747 1.00 97.94 179 ARG A C 1
ATOM 1388 O O . ARG A 1 179 ? 0.420 5.623 -7.584 1.00 97.94 179 ARG A O 1
ATOM 1395 N N . ILE A 1 180 ? -1.594 6.491 -7.075 1.00 98.19 180 ILE A N 1
ATOM 1396 C CA . ILE A 1 180 ? -2.059 6.599 -8.463 1.00 98.19 180 ILE A CA 1
ATOM 1397 C C . ILE A 1 180 ? -1.198 7.603 -9.232 1.00 98.19 180 ILE A C 1
ATOM 1399 O O . ILE A 1 180 ? -0.796 7.319 -10.362 1.00 98.19 180 ILE A O 1
ATOM 1403 N N . LEU A 1 181 ? -0.888 8.755 -8.633 1.00 98.06 181 LEU A N 1
ATOM 1404 C CA . LEU A 1 181 ? -0.069 9.789 -9.259 1.00 98.06 181 LEU A CA 1
ATOM 1405 C C . LEU A 1 181 ? 1.339 9.265 -9.561 1.00 98.06 181 LEU A C 1
ATOM 1407 O O . LEU A 1 181 ? 1.815 9.387 -10.688 1.00 98.06 181 LEU A O 1
ATOM 1411 N N . LYS A 1 182 ? 1.955 8.585 -8.589 1.00 98.06 182 LYS A N 1
ATOM 1412 C CA . LYS A 1 182 ? 3.274 7.962 -8.737 1.00 98.06 182 LYS A CA 1
ATOM 1413 C C . LYS A 1 182 ? 3.293 6.910 -9.846 1.00 98.06 182 LYS A C 1
ATOM 1415 O O . LYS A 1 182 ? 4.239 6.849 -10.629 1.00 98.06 182 LYS A O 1
ATOM 1420 N N . MET A 1 183 ? 2.235 6.106 -9.954 1.00 98.25 183 MET A N 1
ATOM 1421 C CA . MET A 1 183 ? 2.111 5.120 -11.029 1.00 98.25 183 MET A CA 1
ATOM 1422 C C . MET A 1 183 ? 1.971 5.787 -12.403 1.00 98.25 183 MET A C 1
ATOM 1424 O O . MET A 1 183 ? 2.630 5.372 -13.353 1.00 98.25 183 MET A O 1
ATOM 1428 N N . LYS A 1 184 ? 1.171 6.855 -12.513 1.00 98.12 184 LYS A N 1
ATOM 1429 C CA . LYS A 1 184 ? 1.047 7.636 -13.757 1.00 98.12 184 LYS A CA 1
ATOM 1430 C C . LYS A 1 184 ? 2.378 8.258 -14.172 1.00 98.12 184 LYS A C 1
ATOM 1432 O O . LYS A 1 184 ? 2.714 8.226 -15.352 1.00 98.12 184 LYS A O 1
ATOM 1437 N N . GLU A 1 185 ? 3.135 8.789 -13.217 1.00 98.19 185 GLU A N 1
ATOM 1438 C CA . GLU A 1 185 ? 4.454 9.362 -13.480 1.00 98.19 185 GLU A CA 1
ATOM 1439 C C . GLU A 1 185 ? 5.428 8.306 -14.023 1.00 98.19 185 GLU A C 1
ATOM 1441 O O . GLU A 1 185 ? 6.135 8.575 -14.993 1.00 98.19 185 GLU A O 1
ATOM 1446 N N . SER A 1 186 ? 5.416 7.091 -13.461 1.00 97.56 186 SER A N 1
ATOM 1447 C CA . SER A 1 186 ? 6.207 5.968 -13.985 1.00 97.56 186 SER A CA 1
ATOM 1448 C C . SER A 1 186 ? 5.838 5.647 -15.432 1.00 97.56 186 SER A C 1
ATOM 1450 O O . SER A 1 186 ? 6.712 5.618 -16.288 1.00 97.56 186 SER A O 1
ATOM 1452 N N . ILE A 1 187 ? 4.542 5.513 -15.734 1.00 98.12 187 ILE A N 1
ATOM 1453 C CA . ILE A 1 187 ? 4.063 5.201 -17.091 1.00 98.12 187 ILE A CA 1
ATOM 1454 C C . ILE A 1 187 ? 4.506 6.268 -18.101 1.00 98.12 187 ILE A C 1
ATOM 1456 O O . ILE A 1 187 ? 4.844 5.950 -19.240 1.00 98.12 187 ILE A O 1
ATOM 1460 N N . ILE A 1 188 ? 4.485 7.545 -17.711 1.00 98.25 188 ILE A N 1
ATOM 1461 C CA . ILE A 1 188 ? 4.938 8.636 -18.582 1.00 98.25 188 ILE A CA 1
ATOM 1462 C C . ILE A 1 188 ? 6.442 8.519 -18.847 1.00 98.25 188 ILE A C 1
ATOM 1464 O O . ILE A 1 188 ? 6.857 8.651 -19.997 1.00 98.25 188 ILE A O 1
ATOM 1468 N N . LYS A 1 189 ? 7.247 8.237 -17.815 1.00 98.06 189 LYS A N 1
ATOM 1469 C CA . LYS A 1 189 ? 8.696 8.036 -17.965 1.00 98.06 189 LYS A CA 1
ATOM 1470 C C . LYS A 1 189 ? 9.005 6.862 -18.889 1.00 98.06 189 LYS A C 1
ATOM 1472 O O . LYS A 1 189 ? 9.817 7.025 -19.794 1.00 98.06 189 LYS A O 1
ATOM 1477 N N . ASP A 1 190 ? 8.311 5.740 -18.727 1.00 97.56 190 ASP A N 1
ATOM 1478 C CA . ASP A 1 190 ? 8.506 4.551 -19.563 1.00 97.56 190 ASP A CA 1
ATOM 1479 C C . ASP A 1 190 ? 8.191 4.848 -21.038 1.00 97.56 190 ASP A C 1
ATOM 1481 O O . ASP A 1 190 ? 8.991 4.546 -21.922 1.00 97.56 190 ASP A O 1
ATOM 1485 N N . LYS A 1 191 ? 7.085 5.554 -21.313 1.00 98.00 191 LYS A N 1
ATOM 1486 C CA . LYS A 1 191 ? 6.745 6.003 -22.677 1.00 98.00 191 LYS A CA 1
ATOM 1487 C C . LYS A 1 191 ? 7.773 6.967 -23.262 1.00 98.00 191 LYS A C 1
ATOM 1489 O O . LYS A 1 191 ? 8.004 6.974 -24.470 1.00 98.00 191 LYS A O 1
ATOM 1494 N N . GLN A 1 192 ? 8.366 7.815 -22.426 1.00 97.75 192 GLN A N 1
ATOM 1495 C CA . GLN A 1 192 ? 9.408 8.739 -22.861 1.00 97.75 192 GLN A CA 1
ATOM 1496 C C . GLN A 1 192 ? 10.681 7.984 -23.262 1.00 97.75 192 GLN A C 1
ATOM 1498 O O . GLN A 1 192 ? 11.295 8.333 -24.268 1.00 97.75 192 GLN A O 1
ATOM 1503 N N . ILE A 1 193 ? 11.044 6.943 -22.506 1.00 98.00 193 ILE A N 1
ATOM 1504 C CA . ILE A 1 193 ? 12.173 6.060 -22.819 1.00 98.00 193 ILE A CA 1
ATOM 1505 C C . ILE A 1 193 ? 11.915 5.330 -24.140 1.00 98.00 193 ILE A C 1
ATOM 1507 O O . ILE A 1 193 ? 12.749 5.399 -25.038 1.00 98.00 193 ILE A O 1
ATOM 1511 N N . GLU A 1 194 ? 10.738 4.726 -24.307 1.00 97.94 194 GLU A N 1
ATOM 1512 C CA . GLU A 1 194 ? 10.359 4.020 -25.540 1.00 97.94 194 GLU A CA 1
ATOM 1513 C C . GLU A 1 194 ? 10.443 4.939 -26.774 1.00 97.94 194 GLU A C 1
ATOM 1515 O O . GLU A 1 194 ? 10.973 4.562 -27.822 1.00 97.94 194 GLU A O 1
ATOM 1520 N N . LEU A 1 195 ? 9.997 6.193 -26.638 1.00 98.19 195 LEU A N 1
ATOM 1521 C CA . LEU A 1 195 ? 10.115 7.190 -27.701 1.00 98.19 195 LEU A CA 1
ATOM 1522 C C . LEU A 1 195 ? 11.580 7.515 -28.035 1.00 98.19 195 LEU A C 1
ATOM 1524 O O . LEU A 1 195 ? 11.921 7.668 -29.210 1.00 98.19 195 LEU A O 1
ATOM 1528 N N . GLN A 1 196 ? 12.444 7.632 -27.026 1.00 97.94 196 GLN A N 1
ATOM 1529 C CA . GLN A 1 196 ? 13.872 7.880 -27.233 1.00 97.94 196 GLN A CA 1
ATOM 1530 C C . GLN A 1 196 ? 14.557 6.697 -27.924 1.00 97.94 196 GLN A C 1
ATOM 1532 O O . GLN A 1 196 ? 15.338 6.899 -28.855 1.00 97.94 196 GLN A O 1
ATOM 1537 N N . GLU A 1 197 ? 14.240 5.467 -27.523 1.00 97.88 197 GLU A N 1
ATOM 1538 C CA . GLU A 1 197 ? 14.775 4.255 -28.146 1.00 97.88 197 GLU A CA 1
ATOM 1539 C C . GLU A 1 197 ? 14.366 4.150 -29.618 1.00 97.88 197 GLU A C 1
ATOM 1541 O O . GLU A 1 197 ? 15.217 3.913 -30.479 1.00 97.88 197 GLU A O 1
ATOM 1546 N N . ALA A 1 198 ? 13.100 4.435 -29.937 1.00 97.75 198 ALA A N 1
ATOM 1547 C CA . ALA A 1 198 ? 12.613 4.453 -31.314 1.00 97.75 198 ALA A CA 1
ATOM 1548 C C . ALA A 1 198 ? 13.345 5.492 -32.186 1.00 97.75 198 ALA A C 1
ATOM 1550 O O . ALA A 1 198 ? 13.675 5.221 -33.343 1.00 97.75 198 ALA A O 1
ATOM 1551 N N . GLN A 1 199 ? 13.640 6.676 -31.637 1.00 97.94 199 GLN A N 1
ATOM 1552 C CA . GLN A 1 199 ? 14.410 7.707 -32.342 1.00 97.94 199 GLN A CA 1
ATOM 1553 C C . GLN A 1 199 ? 15.858 7.274 -32.600 1.00 97.94 199 GLN A C 1
ATOM 1555 O O . GLN A 1 199 ? 16.380 7.491 -33.697 1.00 97.94 199 GLN A O 1
ATOM 1560 N N . ILE A 1 200 ? 16.500 6.640 -31.615 1.00 97.88 200 ILE A N 1
ATOM 1561 C CA . ILE A 1 200 ? 17.859 6.102 -31.758 1.00 97.88 200 ILE A CA 1
ATOM 1562 C C . ILE A 1 200 ? 17.891 5.024 -32.844 1.00 97.88 200 ILE A C 1
ATOM 1564 O O . ILE A 1 200 ? 18.781 5.035 -33.696 1.00 97.88 200 ILE A O 1
ATOM 1568 N N . GLU A 1 201 ? 16.917 4.117 -32.849 1.00 97.94 201 GLU A N 1
ATOM 1569 C CA . GLU A 1 201 ? 16.855 3.033 -33.827 1.00 97.94 201 GLU A CA 1
ATOM 1570 C C . GLU A 1 201 ? 16.623 3.560 -35.250 1.00 97.94 201 GLU A C 1
ATOM 1572 O O . GLU A 1 201 ? 17.306 3.151 -36.191 1.00 97.94 201 GLU A O 1
ATOM 1577 N N . ALA A 1 202 ? 15.753 4.561 -35.410 1.00 97.88 202 ALA A N 1
ATOM 1578 C CA . ALA A 1 202 ? 15.560 5.233 -36.692 1.00 97.88 202 ALA A CA 1
ATOM 1579 C C . ALA A 1 202 ? 16.858 5.885 -37.208 1.00 97.88 202 ALA A C 1
ATOM 1581 O O . ALA A 1 202 ? 17.192 5.758 -38.389 1.00 97.88 202 ALA A O 1
ATOM 1582 N N . ALA A 1 203 ? 17.628 6.541 -36.332 1.00 98.00 203 ALA A N 1
ATOM 1583 C CA . ALA A 1 203 ? 18.910 7.145 -36.698 1.00 98.00 203 ALA A CA 1
ATOM 1584 C C . ALA A 1 203 ? 19.960 6.093 -37.109 1.00 98.00 203 ALA A C 1
ATOM 1586 O O . ALA A 1 203 ? 20.715 6.293 -38.069 1.00 98.00 203 ALA A O 1
ATOM 1587 N N . ARG A 1 204 ? 19.985 4.939 -36.430 1.00 98.06 204 ARG A N 1
ATOM 1588 C CA . ARG A 1 204 ? 20.844 3.803 -36.801 1.00 98.06 204 ARG A CA 1
ATOM 1589 C C . ARG A 1 204 ? 20.475 3.251 -38.173 1.00 98.06 204 ARG A C 1
ATOM 1591 O O . ARG A 1 204 ? 21.360 3.096 -39.014 1.00 98.06 204 ARG A O 1
ATOM 1598 N N . ALA A 1 205 ? 19.187 3.032 -38.433 1.00 97.56 205 ALA A N 1
ATOM 1599 C CA . ALA A 1 205 ? 18.704 2.546 -39.724 1.00 97.56 205 ALA A CA 1
ATOM 1600 C C . ALA A 1 205 ? 19.080 3.494 -40.878 1.00 97.56 205 ALA A C 1
ATOM 1602 O O . ALA A 1 205 ? 19.558 3.043 -41.922 1.00 97.56 205 ALA A O 1
ATOM 1603 N N . GLN A 1 206 ? 18.943 4.811 -40.678 1.00 97.50 206 GLN A N 1
ATOM 1604 C CA . GLN A 1 206 ? 19.368 5.817 -41.660 1.00 97.50 206 GLN A CA 1
ATOM 1605 C C . GLN A 1 206 ? 20.875 5.767 -41.928 1.00 97.50 206 GLN A C 1
ATOM 1607 O O . GLN A 1 206 ? 21.303 5.837 -43.082 1.00 97.50 206 GLN A O 1
ATOM 1612 N N . THR A 1 207 ? 21.678 5.611 -40.874 1.00 97.38 207 THR A N 1
ATOM 1613 C CA . THR A 1 207 ? 23.137 5.497 -40.993 1.00 97.38 207 THR A CA 1
ATOM 1614 C C . THR A 1 207 ? 23.519 4.270 -41.818 1.00 97.38 207 THR A C 1
ATOM 1616 O O . THR A 1 207 ? 24.273 4.395 -42.779 1.00 97.38 207 THR A O 1
ATOM 1619 N N . ILE A 1 208 ? 22.938 3.105 -41.507 1.00 97.31 208 ILE A N 1
ATOM 1620 C CA . ILE A 1 208 ? 23.173 1.851 -42.240 1.00 97.31 208 ILE A CA 1
ATOM 1621 C C . ILE A 1 208 ? 22.813 2.012 -43.722 1.00 97.31 208 ILE A C 1
ATOM 1623 O O . ILE A 1 208 ? 23.600 1.645 -44.596 1.00 97.31 208 ILE A O 1
ATOM 1627 N N . TYR A 1 209 ? 21.651 2.601 -44.016 1.00 97.06 209 TYR A N 1
ATOM 1628 C CA . TYR A 1 209 ? 21.222 2.856 -45.390 1.00 97.06 209 TYR A CA 1
ATOM 1629 C C . TYR A 1 209 ? 22.234 3.720 -46.158 1.00 97.06 209 TYR A C 1
ATOM 1631 O O . TYR A 1 209 ? 22.618 3.386 -47.281 1.00 97.06 209 TYR A O 1
ATOM 1639 N N . PHE A 1 210 ? 22.702 4.811 -45.547 1.00 97.25 210 PHE A N 1
ATOM 1640 C CA . PHE A 1 210 ? 23.670 5.706 -46.174 1.00 97.25 210 PHE A CA 1
ATOM 1641 C C . PHE A 1 210 ? 25.030 5.030 -46.397 1.00 97.25 210 PHE A C 1
ATOM 1643 O O . PHE A 1 210 ? 25.604 5.156 -47.479 1.00 97.25 210 PHE A O 1
ATOM 1650 N N . THR A 1 211 ? 25.522 4.264 -45.419 1.00 96.12 211 THR A N 1
ATOM 1651 C CA . THR A 1 211 ? 26.769 3.494 -45.548 1.00 96.12 211 THR A CA 1
ATOM 1652 C C . THR A 1 211 ? 26.702 2.511 -46.715 1.00 96.12 211 THR A C 1
ATOM 1654 O O . THR A 1 211 ? 27.613 2.497 -47.544 1.00 96.12 211 THR A O 1
ATOM 1657 N N . ASN A 1 212 ? 25.609 1.753 -46.839 1.00 95.81 212 ASN A N 1
ATOM 1658 C CA . ASN A 1 212 ? 25.423 0.812 -47.945 1.00 95.81 212 ASN A CA 1
ATOM 1659 C C . ASN A 1 212 ? 25.380 1.538 -49.301 1.00 95.81 212 ASN A C 1
ATOM 1661 O O . ASN A 1 212 ? 26.010 1.104 -50.264 1.00 95.81 212 ASN A O 1
ATOM 1665 N N . MET A 1 213 ? 24.690 2.683 -49.379 1.00 95.50 213 MET A N 1
ATOM 1666 C CA . MET A 1 213 ? 24.630 3.488 -50.605 1.00 95.50 213 MET A CA 1
ATOM 1667 C C . MET A 1 213 ? 26.018 3.975 -51.049 1.00 95.50 213 MET A C 1
ATOM 1669 O O . MET A 1 213 ? 26.322 3.967 -52.242 1.00 95.50 213 MET A O 1
ATOM 1673 N N . LEU A 1 214 ? 26.863 4.403 -50.107 1.00 94.94 214 LEU A N 1
ATOM 1674 C CA . LEU A 1 214 ? 28.227 4.832 -50.413 1.00 94.94 214 LEU A CA 1
ATOM 1675 C C . LEU A 1 214 ? 29.106 3.668 -50.877 1.00 94.94 214 LEU A C 1
ATOM 1677 O O . LEU A 1 214 ? 29.853 3.832 -51.839 1.00 94.94 214 LEU A O 1
ATOM 1681 N N . GLN A 1 215 ? 28.993 2.497 -50.246 1.00 92.50 215 GLN A N 1
ATOM 1682 C CA . GLN A 1 215 ? 29.748 1.305 -50.646 1.00 92.50 215 GLN A CA 1
ATOM 1683 C C . GLN A 1 215 ? 29.439 0.884 -52.089 1.00 92.50 215 GLN A C 1
ATOM 1685 O O . GLN A 1 215 ? 30.361 0.594 -52.847 1.00 92.50 215 GLN A O 1
ATOM 1690 N N . HIS A 1 216 ? 28.170 0.935 -52.505 1.00 89.75 216 HIS A N 1
ATOM 1691 C CA . HIS A 1 216 ? 27.766 0.591 -53.872 1.00 89.75 216 HIS A CA 1
ATOM 1692 C C . HIS A 1 216 ? 28.213 1.592 -54.948 1.00 89.75 216 HIS A C 1
ATOM 1694 O O . HIS A 1 216 ? 28.221 1.237 -56.119 1.00 89.75 216 HIS A O 1
ATOM 1700 N N . LYS A 1 217 ? 28.578 2.830 -54.592 1.00 86.25 217 LYS A N 1
ATOM 1701 C CA . LYS A 1 217 ? 29.081 3.825 -55.560 1.00 86.25 217 LYS A CA 1
ATOM 1702 C C . LYS A 1 217 ? 30.585 3.729 -55.825 1.00 86.25 217 LYS A C 1
ATOM 1704 O O . LYS A 1 217 ? 31.072 4.410 -56.723 1.00 86.25 217 LYS A O 1
ATOM 1709 N N . ILE A 1 218 ? 31.317 2.968 -55.012 1.00 80.25 218 ILE A N 1
ATOM 1710 C CA . ILE A 1 218 ? 32.782 2.840 -55.091 1.00 80.25 218 ILE A CA 1
ATOM 1711 C C . ILE A 1 218 ? 33.200 1.580 -55.881 1.00 80.25 218 ILE A C 1
ATOM 1713 O O . ILE A 1 218 ? 34.363 1.467 -56.264 1.00 80.25 218 ILE A O 1
ATOM 1717 N N . GLN A 1 219 ? 32.266 0.662 -56.155 1.00 64.69 219 GLN A N 1
ATOM 1718 C CA . GLN A 1 219 ? 32.451 -0.497 -57.043 1.00 64.69 219 GLN A CA 1
ATOM 1719 C C . GLN A 1 219 ? 32.060 -0.160 -58.482 1.00 64.69 219 GLN A C 1
ATOM 1721 O O . GLN A 1 219 ? 32.753 -0.667 -59.390 1.00 64.69 219 GLN A O 1
#

Secondary structure (DSSP, 8-state):
-----HHHHHHHHHHHHHHHHHH--S----HHHHHHHHHHHHHHHHHHHHHHHHHHH--SSPPPPPPPPHHHHHHHHHTT-------------GGGSSS-SS------------------------------------------------HHHHHHHHHHHHHHHHHHHHHHHHHHHHHHHHHHHHHHHHHHHHHHHHHHHHHHHHHHHHHHHHHHTT-

Organism: Petrolisthes cinctipes (NCBI:txid88211)

Sequence (219 aa):
MGRSNPQGQGEAWEHIASHLHESYSDGKRTVKDCQKRWQSVQSDTKARIAKYKQAVKGTGGGPASPPLDELDELVADILGMDNVTFEGCDTNEELLSFVHETVECQPKIETREFPHPAAAPTPAAAAAEILDLSHLENNTSSCSKFMVVDEGEVIHLEKKRKLEIQLLEEDLMIKKEERILKMKESIIKDKQIELQEAQIEAARAQTIYFTNMLQHKIQ

Radius of gyration: 37.35 Å; chains: 1; bounding box: 68×59×134 Å

Foldseek 3Di:
DDDPDPVVVVVVLVVVQVVVVVVDVPDRQDSVNVVVVLVVLLVVLVVVVVVLVVQVPPPDPDPHDDDRDPSSVVSCVVVVVPPPDDDDDDDPDPPVPPPPPDDPDDDDDDDDDDDDDDDDDDDDDDDDDDDDDPDDPDDPPPPPPPPPPPVVVVVVVVVVVVVVVVVVVVVVVVVVVVVVVVVVVVVVVVVVVVVVVVVVVVVVVVVVVVVVVVVVVVD